Protein AF-A0A7I7XQE7-F1 (afdb_monomer_lite)

Foldseek 3Di:
DDPDPLVVLCCVQADPVRHGVDDDDPDPVVVVVCCVVVVNDPLQLQDDAADEAEEEQAAPPCHRVVLVSSLVSVCVNQPVCSQLRYAYEYAYQAYDDDDDPALSGHGQQLLVLVRVVQSCCCRPPVRHAKHHFDWDADSSHTGGDPDQQNRIDWAKDKAKDFVNDQ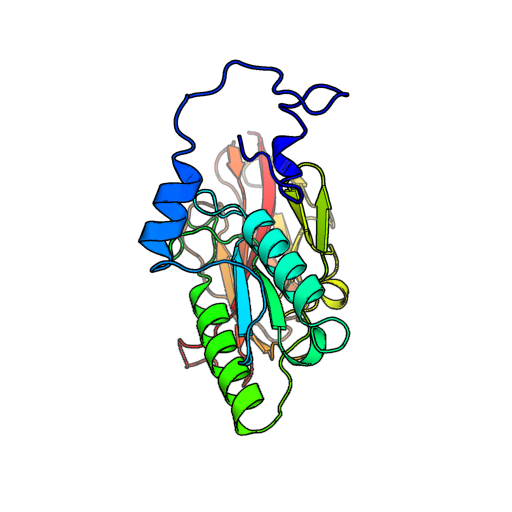EEEEAAFDKTKIKIAIGTYPQNADWLWKFKDQFRHDDTHTDDDPDPRMDIDIDGHHDFDKGKIKMKIWTHRHSDNPDPHNTRIDMYIGIYGYHD

Sequence (260 aa):
MPTRSGFDAYDQYRLANGTPRYPQRPVLAGAAISQAVSGGGTHSGAITGKVIAVSSLLDADAFPWHADWYGRQVRSALGAGFEDTFRLWFTDHADHIAPGRTPRLIDYTGIVEQALRDVAAWAEHGRAPAPSTRYTVAGGQVEVAAAAAQRRGLQPKDDVTVDDRQSFTTTVGQPLRLDAEIAVPPGAGSVVDIAWNATGLGPFEPVQFTDSSRVSHTVTYSAPGTYYPAVRVSVQREADRRTPFARIETLGRMRIVVHP

Secondary structure (DSSP, 8-state):
---STT-GGGGGGB-TTS-BSS---SS-HHHHHHHHHTTT--------S-EEEEEETT-SSS-THHHHHHHHHHHHHHGGGHHHHEEEEEETT--SSSS-SSTTS---HHHHHHHHHHHHHHHHH--PPPPPPPEEEETTEEEE-SSHHHH-SS--EEEEEBTTBSEEEEETT-EEEEEEEEEPPTTS-EEEEEEEESSSSSPPEE---S-SSEEEEEEE-SS-EEE--EEEEEEETT--SS--TT-EEEEEE-EEEEE-

Organism: NCBI:txid212765

Structure (mmCIF, N/CA/C/O backbone):
data_AF-A0A7I7XQE7-F1
#
_entry.id   AF-A0A7I7XQE7-F1
#
loop_
_atom_site.group_PDB
_atom_site.id
_atom_site.type_symbol
_atom_site.label_atom_id
_atom_site.label_alt_id
_atom_site.label_comp_id
_atom_site.label_asym_id
_atom_site.label_entity_id
_atom_site.label_seq_id
_atom_site.pdbx_PDB_ins_code
_atom_site.Cartn_x
_atom_site.Cartn_y
_atom_site.Cartn_z
_atom_site.occupancy
_atom_site.B_iso_or_equiv
_atom_site.auth_seq_id
_atom_site.auth_comp_id
_atom_site.auth_asym_id
_atom_site.auth_atom_id
_atom_site.pdbx_PDB_model_num
ATOM 1 N N . MET A 1 1 ? 13.417 23.104 -12.000 1.00 84.81 1 MET A N 1
ATOM 2 C CA . MET A 1 1 ? 12.378 22.113 -12.346 1.00 84.81 1 MET A CA 1
ATOM 3 C C . MET A 1 1 ? 12.824 21.332 -13.570 1.00 84.81 1 MET A C 1
ATOM 5 O O . MET A 1 1 ? 13.577 21.901 -14.356 1.00 84.81 1 MET A O 1
ATOM 9 N N . PRO A 1 2 ? 12.388 20.072 -13.749 1.00 84.06 2 PRO A N 1
ATOM 10 C CA . PRO A 1 2 ? 12.645 19.327 -14.980 1.00 84.06 2 PRO A CA 1
ATOM 11 C C . PRO A 1 2 ? 12.074 20.061 -16.205 1.00 84.06 2 PRO A C 1
ATOM 13 O O . PRO A 1 2 ? 10.963 20.590 -16.146 1.00 84.06 2 PRO A O 1
ATOM 16 N N . THR A 1 3 ? 12.834 20.102 -17.300 1.00 79.31 3 THR A N 1
ATOM 17 C CA . THR A 1 3 ? 12.431 20.739 -18.569 1.00 79.31 3 THR A CA 1
ATOM 18 C C . THR A 1 3 ? 11.874 19.747 -19.589 1.00 79.31 3 THR A C 1
ATOM 20 O O . THR A 1 3 ? 11.171 20.156 -20.506 1.00 79.31 3 THR A O 1
ATOM 23 N N . ARG A 1 4 ? 12.152 18.445 -19.431 1.00 80.31 4 ARG A N 1
ATOM 24 C CA . ARG A 1 4 ? 11.534 17.384 -20.242 1.00 80.31 4 ARG A CA 1
ATOM 25 C C . ARG A 1 4 ? 10.084 17.130 -19.824 1.00 80.31 4 ARG A C 1
ATOM 27 O O . ARG A 1 4 ? 9.726 17.330 -18.663 1.00 80.31 4 ARG A O 1
ATOM 34 N N . SER A 1 5 ? 9.290 16.620 -20.759 1.00 80.06 5 SER A N 1
ATOM 35 C CA . SER A 1 5 ? 7.906 16.202 -20.532 1.00 80.06 5 SER A CA 1
ATOM 36 C C . SER A 1 5 ? 7.790 14.977 -19.605 1.00 80.06 5 SER A C 1
ATOM 38 O O . SER A 1 5 ? 8.775 14.282 -19.314 1.00 80.06 5 SER A O 1
ATOM 40 N N . GLY A 1 6 ? 6.564 14.729 -19.132 1.00 82.31 6 GLY A N 1
ATOM 41 C CA . GLY A 1 6 ? 6.179 13.588 -18.297 1.00 82.31 6 GLY A CA 1
ATOM 42 C C . GLY A 1 6 ? 6.174 13.861 -16.790 1.00 82.31 6 GLY A C 1
ATOM 43 O O . GLY A 1 6 ? 5.683 13.026 -16.033 1.00 82.31 6 GLY A O 1
ATOM 44 N N . PHE A 1 7 ? 6.691 15.012 -16.352 1.00 87.06 7 PHE A N 1
ATOM 45 C CA . PHE A 1 7 ? 6.751 15.451 -14.952 1.00 87.06 7 PHE A CA 1
ATOM 46 C C . PHE A 1 7 ? 5.570 16.365 -14.591 1.00 87.06 7 PHE A C 1
ATOM 48 O O . PHE A 1 7 ? 5.757 17.500 -14.137 1.00 87.06 7 PHE A O 1
ATOM 55 N N . ASP A 1 8 ? 4.364 15.855 -14.817 1.00 88.00 8 ASP A N 1
ATOM 56 C CA . ASP A 1 8 ? 3.118 16.631 -14.829 1.00 88.00 8 ASP A CA 1
ATOM 57 C C . ASP A 1 8 ? 2.755 17.169 -13.430 1.00 88.00 8 ASP A C 1
ATOM 59 O O . ASP A 1 8 ? 2.176 18.243 -13.289 1.00 88.00 8 ASP A O 1
ATOM 63 N N . ALA A 1 9 ? 3.217 16.506 -12.360 1.00 89.81 9 ALA A N 1
ATOM 64 C CA . ALA A 1 9 ? 3.089 16.993 -10.980 1.00 89.81 9 ALA A CA 1
ATOM 65 C C . ALA A 1 9 ? 3.709 18.391 -10.768 1.00 89.81 9 ALA A C 1
ATOM 67 O O . ALA A 1 9 ? 3.302 19.135 -9.872 1.00 89.81 9 ALA A O 1
ATOM 68 N N . TYR A 1 10 ? 4.678 18.774 -11.606 1.00 90.19 10 TYR A N 1
ATOM 69 C CA . TYR A 1 10 ? 5.301 20.093 -11.558 1.00 90.19 10 TYR A CA 1
ATOM 70 C C . TYR A 1 10 ? 4.568 21.161 -12.389 1.00 90.19 10 TYR A C 1
ATOM 72 O O . TYR A 1 10 ? 4.946 22.330 -12.308 1.00 90.19 10 TYR A O 1
ATOM 80 N N . ASP A 1 11 ? 3.550 20.815 -13.184 1.00 89.88 11 ASP A N 1
ATOM 81 C CA . ASP A 1 11 ? 2.885 21.770 -14.089 1.00 89.88 11 ASP A CA 1
ATOM 82 C C . ASP A 1 11 ? 2.192 22.911 -13.346 1.00 89.88 11 ASP A C 1
ATOM 84 O O . ASP A 1 11 ? 2.147 24.035 -13.841 1.00 89.88 11 ASP A O 1
ATOM 88 N N . GLN A 1 12 ? 1.780 22.677 -12.099 1.00 90.75 12 GLN A N 1
ATOM 89 C CA . GLN A 1 12 ? 1.275 23.716 -11.194 1.00 90.75 12 GLN A CA 1
ATOM 90 C C . GLN A 1 12 ? 2.261 24.883 -10.972 1.00 90.75 12 GLN A C 1
ATOM 92 O O . GLN A 1 12 ? 1.856 25.992 -10.619 1.00 90.75 12 GLN A O 1
ATOM 97 N N . TYR A 1 13 ? 3.557 24.654 -11.204 1.00 91.88 13 TYR A N 1
ATOM 98 C CA . TYR A 1 13 ? 4.622 25.649 -11.076 1.00 91.88 13 TYR A CA 1
ATOM 99 C C . TYR A 1 13 ? 5.059 26.241 -12.424 1.00 91.88 13 TYR A C 1
ATOM 101 O O . TYR A 1 13 ? 6.045 26.983 -12.479 1.00 91.88 13 TYR A O 1
ATOM 109 N N . ARG A 1 14 ? 4.351 25.927 -13.514 1.00 91.81 14 ARG A N 1
ATOM 110 C CA . ARG A 1 14 ? 4.577 26.484 -14.852 1.00 91.81 14 ARG A CA 1
ATOM 111 C C . ARG A 1 14 ? 3.497 27.518 -15.198 1.00 91.81 14 ARG A C 1
ATOM 113 O O . ARG A 1 14 ? 2.401 27.546 -14.634 1.00 91.81 14 ARG A O 1
ATOM 120 N N . LEU A 1 15 ? 3.840 28.433 -16.095 1.00 92.81 15 LEU A N 1
ATOM 121 C CA . LEU A 1 15 ? 2.900 29.303 -16.795 1.00 92.81 15 LEU A CA 1
ATOM 122 C C . LEU A 1 15 ? 2.292 28.549 -17.989 1.00 92.81 15 LEU A C 1
ATOM 124 O O . LEU A 1 15 ? 2.779 27.489 -18.375 1.00 92.81 15 LEU A O 1
ATOM 128 N N . ALA A 1 16 ? 1.250 29.112 -18.606 1.00 90.44 16 ALA A N 1
ATOM 129 C CA . ALA A 1 16 ? 0.570 28.492 -19.751 1.00 90.44 16 ALA A CA 1
ATOM 130 C C . ALA A 1 16 ? 1.495 28.252 -20.964 1.00 90.44 16 ALA A C 1
ATOM 132 O O . ALA A 1 16 ? 1.256 27.351 -21.759 1.00 90.44 16 ALA A O 1
ATOM 133 N N . ASN A 1 17 ? 2.575 29.028 -21.090 1.00 89.88 17 ASN A N 1
ATOM 134 C CA . ASN A 1 17 ? 3.611 28.860 -22.115 1.00 89.88 17 ASN A CA 1
ATOM 135 C C . ASN A 1 17 ? 4.728 27.871 -21.705 1.00 89.88 17 ASN A C 1
ATOM 137 O O . ASN A 1 17 ? 5.759 27.802 -22.371 1.00 89.88 17 ASN A O 1
ATOM 141 N N . GLY A 1 18 ? 4.565 27.151 -20.590 1.00 87.94 18 GLY A N 1
ATOM 142 C CA . GLY A 1 18 ? 5.514 26.162 -20.077 1.00 87.94 18 GLY A CA 1
ATOM 143 C C . GLY A 1 18 ? 6.709 26.730 -19.303 1.00 87.94 18 GLY A C 1
ATOM 144 O O . GLY A 1 18 ? 7.478 25.949 -18.736 1.00 87.94 18 GLY A O 1
ATOM 145 N N . THR A 1 19 ? 6.884 28.057 -19.227 1.00 90.88 19 THR A N 1
ATOM 146 C CA . THR A 1 19 ? 7.999 28.644 -18.467 1.00 90.88 19 THR A CA 1
ATOM 147 C C . THR A 1 19 ? 7.745 28.574 -16.955 1.00 90.88 19 THR A C 1
ATOM 149 O O . THR A 1 19 ? 6.591 28.546 -16.520 1.00 90.88 19 THR A O 1
ATOM 152 N N . PRO A 1 20 ? 8.791 28.518 -16.109 1.00 93.12 20 PRO A N 1
ATOM 153 C CA . PRO A 1 20 ? 8.608 28.483 -14.660 1.00 93.12 20 PRO A CA 1
ATOM 154 C C . PRO A 1 20 ? 7.910 29.745 -14.138 1.00 93.12 20 PRO A C 1
ATOM 156 O O . PRO A 1 20 ? 8.299 30.859 -14.480 1.00 93.12 20 PRO A O 1
ATOM 159 N N . ARG A 1 21 ? 6.923 29.574 -13.253 1.00 94.88 21 ARG A N 1
ATOM 160 C CA . ARG A 1 21 ? 6.242 30.682 -12.560 1.00 94.88 21 ARG A CA 1
ATOM 161 C C . ARG A 1 21 ? 7.143 31.368 -11.528 1.00 94.88 21 ARG A C 1
ATOM 163 O O . ARG A 1 21 ? 6.976 32.552 -11.258 1.00 94.88 21 ARG A O 1
ATOM 170 N N . TYR A 1 22 ? 8.081 30.621 -10.950 1.00 93.75 22 TYR A N 1
ATOM 171 C CA . TYR A 1 22 ? 8.949 31.069 -9.859 1.00 93.75 22 TYR A CA 1
ATOM 172 C C . TYR A 1 22 ? 10.436 30.944 -10.228 1.00 93.75 22 TYR A C 1
ATOM 174 O O . TYR A 1 22 ? 10.779 30.092 -11.060 1.00 93.75 22 TYR A O 1
ATOM 182 N N . PRO A 1 23 ? 11.333 31.729 -9.593 1.00 93.88 23 PRO A N 1
ATOM 183 C CA . PRO A 1 23 ? 12.777 31.611 -9.783 1.00 93.88 23 PRO A CA 1
ATOM 184 C C . PRO A 1 23 ? 13.280 30.174 -9.620 1.00 93.88 23 PRO A C 1
ATOM 186 O O . PRO A 1 23 ? 12.836 29.436 -8.741 1.00 93.88 23 PRO A O 1
ATOM 189 N N . GLN A 1 24 ? 14.220 29.774 -10.475 1.00 90.75 24 GLN A N 1
ATOM 190 C CA . GLN A 1 24 ? 14.802 28.435 -10.465 1.00 90.75 24 GLN A CA 1
ATOM 191 C C . GLN A 1 24 ? 16.242 28.485 -9.959 1.00 90.75 24 GLN A C 1
ATOM 193 O O . GLN A 1 24 ? 17.001 29.388 -10.307 1.00 90.75 24 GLN A O 1
ATOM 198 N N . ARG A 1 25 ? 16.640 27.481 -9.170 1.00 88.94 25 ARG A N 1
ATOM 199 C CA . ARG A 1 25 ? 18.057 27.279 -8.844 1.00 88.94 25 ARG A CA 1
ATOM 200 C C . ARG A 1 25 ? 18.826 26.922 -10.126 1.00 88.94 25 ARG A C 1
ATOM 202 O O . ARG A 1 25 ? 18.285 26.175 -10.943 1.00 88.94 25 ARG A O 1
ATOM 209 N N . PRO A 1 26 ? 20.084 27.373 -10.278 1.00 87.44 26 PRO A N 1
ATOM 210 C CA . PRO A 1 26 ? 20.885 27.083 -11.471 1.00 87.44 26 PRO A CA 1
ATOM 211 C C . PRO A 1 26 ? 21.221 25.591 -11.618 1.00 87.44 26 PRO A C 1
ATOM 213 O O . PRO A 1 26 ? 21.480 25.124 -12.720 1.00 87.44 26 PRO A O 1
ATOM 216 N N . VAL A 1 27 ? 21.191 24.830 -10.516 1.00 86.56 27 VAL A N 1
ATOM 217 C CA . VAL A 1 27 ? 21.482 23.391 -10.494 1.00 86.56 27 VAL A CA 1
ATOM 218 C C . VAL A 1 27 ? 20.209 22.594 -10.230 1.00 86.56 27 VAL A C 1
ATOM 220 O O . VAL A 1 27 ? 19.541 22.780 -9.208 1.00 86.56 27 VAL A O 1
ATOM 223 N N . LEU A 1 28 ? 19.907 21.644 -11.118 1.00 84.00 28 LEU A N 1
ATOM 224 C CA . LEU A 1 28 ? 18.825 20.677 -10.940 1.00 84.00 28 LEU A CA 1
ATOM 225 C C . LEU A 1 28 ? 19.314 19.475 -10.113 1.00 84.00 28 LEU A C 1
ATOM 227 O O . LEU A 1 28 ? 19.601 18.410 -10.653 1.00 84.00 28 LEU A O 1
ATOM 231 N N . ALA A 1 29 ? 19.402 19.653 -8.792 1.00 87.00 29 ALA A N 1
ATOM 232 C CA . ALA A 1 29 ? 19.965 18.654 -7.874 1.00 87.00 29 ALA A CA 1
ATOM 233 C C . ALA A 1 29 ? 19.329 17.255 -8.000 1.00 87.00 29 ALA A C 1
ATOM 235 O O . ALA A 1 29 ? 20.036 16.257 -7.912 1.00 87.00 29 ALA A O 1
ATOM 236 N N . GLY A 1 30 ? 18.020 17.176 -8.273 1.00 84.44 30 GLY A N 1
ATOM 237 C CA . GLY A 1 30 ? 17.312 15.898 -8.407 1.00 84.44 30 GLY A CA 1
ATOM 238 C C . GLY A 1 30 ? 17.883 14.982 -9.495 1.00 84.44 30 GLY A C 1
ATOM 239 O O . GLY A 1 30 ? 17.949 13.775 -9.291 1.00 84.44 30 GLY A O 1
ATOM 240 N N . ALA A 1 31 ? 18.368 15.536 -10.613 1.00 82.00 31 ALA A N 1
ATOM 241 C CA . ALA A 1 31 ? 18.972 14.734 -11.678 1.00 82.00 31 ALA A CA 1
ATOM 242 C C . ALA A 1 31 ? 20.304 14.108 -11.234 1.00 82.00 31 ALA A C 1
ATOM 244 O O . ALA A 1 31 ? 20.521 12.917 -11.443 1.00 82.00 31 ALA A O 1
ATOM 245 N N . ALA A 1 32 ? 21.159 14.891 -10.568 1.00 84.12 32 ALA A N 1
ATOM 246 C CA . ALA A 1 32 ? 22.440 14.414 -10.050 1.00 84.12 32 ALA A CA 1
ATOM 247 C C . ALA A 1 32 ? 22.252 13.360 -8.947 1.00 84.12 32 ALA A C 1
ATOM 249 O O . ALA A 1 32 ? 22.912 12.324 -8.972 1.00 84.12 32 ALA A O 1
ATOM 250 N N . ILE A 1 33 ? 21.309 13.588 -8.022 1.00 87.88 33 ILE A N 1
ATOM 251 C CA . ILE A 1 33 ? 20.962 12.618 -6.973 1.00 87.88 33 ILE A CA 1
ATOM 252 C C . ILE A 1 33 ? 20.454 11.327 -7.612 1.00 87.88 33 ILE A C 1
ATOM 254 O O . ILE A 1 33 ? 20.995 10.266 -7.325 1.00 87.88 33 ILE A O 1
ATOM 258 N N . SER A 1 34 ? 19.481 11.418 -8.525 1.00 85.81 34 SER A N 1
ATOM 259 C CA . SER A 1 34 ? 18.929 10.259 -9.236 1.00 85.81 34 SER A CA 1
ATOM 260 C C . SER A 1 34 ? 20.018 9.460 -9.953 1.00 85.81 34 SER A C 1
ATOM 262 O O . SER A 1 34 ? 20.044 8.236 -9.860 1.00 85.81 34 SER A O 1
ATOM 264 N N . GLN A 1 35 ? 20.938 10.128 -10.653 1.00 86.25 35 GLN A N 1
ATOM 265 C CA . GLN A 1 35 ? 22.046 9.465 -11.340 1.00 86.25 35 GLN A CA 1
ATOM 266 C C . GLN A 1 35 ? 22.965 8.730 -10.357 1.00 86.25 35 GLN A C 1
ATOM 268 O O . GLN A 1 35 ? 23.326 7.584 -10.613 1.00 86.25 35 GLN A O 1
ATOM 273 N N . ALA A 1 36 ? 23.307 9.360 -9.231 1.00 89.19 36 ALA A N 1
ATOM 274 C CA . ALA A 1 36 ? 24.162 8.759 -8.215 1.00 89.19 36 ALA A CA 1
ATOM 275 C C . ALA A 1 36 ? 23.503 7.537 -7.553 1.00 89.19 36 ALA A C 1
ATOM 277 O O . ALA A 1 36 ? 24.108 6.469 -7.508 1.00 89.19 36 ALA A O 1
ATOM 278 N N . VAL A 1 37 ? 22.253 7.662 -7.089 1.00 87.62 37 VAL A N 1
ATOM 279 C CA . VAL A 1 37 ? 21.564 6.583 -6.352 1.00 87.62 37 VAL A CA 1
ATOM 280 C C . VAL A 1 37 ? 21.170 5.406 -7.241 1.00 87.62 37 VAL A C 1
ATOM 282 O O . VAL A 1 37 ? 21.106 4.278 -6.768 1.00 87.62 37 VAL A O 1
ATOM 285 N N . SER A 1 38 ? 20.933 5.645 -8.533 1.00 87.50 38 SER A N 1
ATOM 286 C CA . 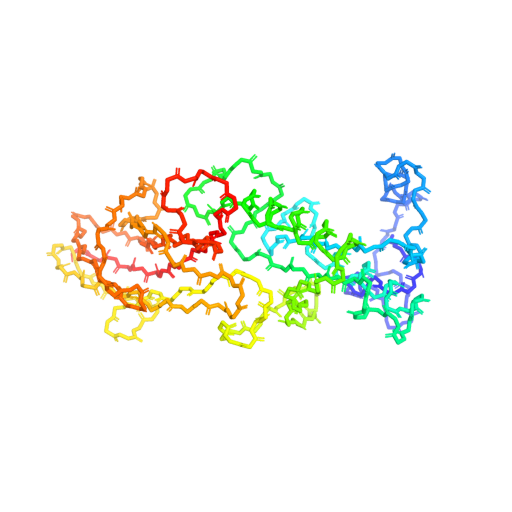SER A 1 38 ? 20.594 4.587 -9.495 1.00 87.50 38 SER A CA 1
ATOM 287 C C . SER A 1 38 ? 21.811 3.946 -10.166 1.00 87.50 38 SER A C 1
ATOM 289 O O . SER A 1 38 ? 21.637 3.157 -11.093 1.00 87.50 38 SER A O 1
ATOM 291 N N . GLY A 1 39 ? 23.039 4.309 -9.770 1.00 88.69 39 GLY A N 1
ATOM 292 C CA . GLY A 1 39 ? 24.256 3.799 -10.410 1.00 88.69 39 GLY A CA 1
ATOM 293 C C . GLY A 1 39 ? 24.362 4.163 -11.897 1.00 88.69 39 GLY A C 1
ATOM 294 O O . GLY A 1 39 ? 24.901 3.393 -12.685 1.00 88.69 39 GLY A O 1
ATOM 295 N N . GLY A 1 40 ? 23.816 5.316 -12.298 1.00 83.44 40 GLY A N 1
ATOM 296 C CA . GLY A 1 40 ? 23.778 5.761 -13.694 1.00 83.44 40 GLY A CA 1
ATOM 297 C C . GLY A 1 40 ? 22.567 5.277 -14.499 1.00 83.44 40 GLY A C 1
ATOM 298 O O . GLY A 1 40 ? 22.577 5.387 -15.725 1.00 83.44 40 GLY A O 1
ATOM 299 N N . GLY A 1 41 ? 21.521 4.768 -13.842 1.00 84.81 41 GLY A N 1
ATOM 300 C CA . GLY A 1 41 ? 20.276 4.362 -14.492 1.00 84.81 41 GLY A CA 1
ATOM 301 C C . GLY A 1 41 ? 19.683 5.466 -15.377 1.00 84.81 41 GLY A C 1
ATOM 302 O O . GLY A 1 41 ? 19.484 6.603 -14.950 1.00 84.81 41 GLY A O 1
ATOM 303 N N . THR A 1 42 ? 19.377 5.126 -16.631 1.00 86.06 42 THR A N 1
ATOM 304 C CA . THR A 1 42 ? 18.857 6.078 -17.631 1.00 86.06 42 THR A CA 1
ATOM 305 C C . THR A 1 42 ? 17.352 6.308 -17.521 1.00 86.06 42 THR A C 1
ATOM 307 O O . THR A 1 42 ? 16.827 7.258 -18.103 1.00 86.06 42 THR A O 1
ATOM 310 N N . HIS A 1 43 ? 16.648 5.430 -16.796 1.00 89.69 43 HIS A N 1
ATOM 311 C CA . HIS A 1 43 ? 15.189 5.439 -16.646 1.00 89.69 43 HIS A CA 1
ATOM 312 C C . HIS A 1 43 ? 14.437 5.458 -17.992 1.00 89.69 43 HIS A C 1
ATOM 314 O O . HIS A 1 43 ? 13.351 6.027 -18.114 1.00 89.69 43 HIS A O 1
ATOM 320 N N . SER A 1 44 ? 15.023 4.849 -19.032 1.00 92.88 44 SER A N 1
ATOM 321 C CA . SER A 1 44 ? 14.431 4.786 -20.378 1.00 92.88 44 SER A CA 1
ATOM 322 C C . SER A 1 44 ? 13.195 3.888 -20.448 1.00 92.88 44 SER A C 1
ATOM 324 O O . SER A 1 44 ? 12.386 4.040 -21.356 1.00 92.88 44 SER A O 1
ATOM 326 N N . GLY A 1 45 ? 13.057 2.958 -19.501 1.00 95.62 45 GLY A N 1
ATOM 327 C CA . GLY A 1 45 ? 12.014 1.936 -19.500 1.00 95.62 45 GLY A CA 1
ATOM 328 C C . GLY A 1 45 ? 12.298 0.746 -20.424 1.00 95.62 45 GLY A C 1
ATOM 329 O O . GLY A 1 45 ? 11.521 -0.202 -20.429 1.00 95.62 45 GLY A O 1
ATOM 330 N N . ALA A 1 46 ? 13.415 0.755 -21.163 1.00 96.38 46 ALA A N 1
ATOM 331 C CA . ALA A 1 46 ? 13.846 -0.337 -22.041 1.00 96.38 46 ALA A CA 1
ATOM 332 C C . ALA A 1 46 ? 14.443 -1.512 -21.241 1.00 96.38 46 ALA A C 1
ATOM 334 O O . ALA A 1 46 ? 15.619 -1.851 -21.370 1.00 96.38 46 ALA A O 1
ATOM 335 N N . ILE A 1 47 ? 13.634 -2.085 -20.353 1.00 96.75 47 ILE A N 1
ATOM 336 C CA . ILE A 1 47 ? 13.986 -3.252 -19.545 1.00 96.75 47 ILE A CA 1
ATOM 337 C C . ILE A 1 47 ? 13.925 -4.529 -20.389 1.00 96.75 47 ILE A C 1
ATOM 339 O O . ILE A 1 47 ? 13.118 -4.639 -21.309 1.00 96.75 47 ILE A O 1
ATOM 343 N N . THR A 1 48 ? 14.762 -5.509 -20.057 1.00 95.38 48 THR A N 1
ATOM 344 C CA . THR A 1 48 ? 14.816 -6.814 -20.744 1.00 95.38 48 THR A CA 1
ATOM 345 C C . THR A 1 48 ? 14.346 -7.977 -19.869 1.00 95.38 48 THR A C 1
ATOM 347 O O . THR A 1 48 ? 14.080 -9.061 -20.380 1.00 95.38 48 THR A O 1
ATOM 350 N N . GLY A 1 49 ? 14.234 -7.761 -18.555 1.00 96.50 49 GLY A N 1
ATOM 351 C CA . GLY A 1 49 ? 13.760 -8.746 -17.584 1.00 96.50 49 GLY A CA 1
ATOM 352 C C . GLY A 1 49 ? 12.327 -8.483 -17.128 1.00 96.50 49 GLY A C 1
ATOM 353 O O . GLY A 1 49 ? 11.799 -7.383 -17.300 1.00 96.50 49 GLY A O 1
ATOM 354 N N . LYS A 1 50 ? 11.711 -9.495 -16.507 1.00 98.56 50 LYS A N 1
ATOM 355 C CA . LYS A 1 50 ? 10.433 -9.331 -15.807 1.00 98.56 50 LYS A CA 1
ATOM 356 C C . LYS A 1 50 ? 10.636 -8.435 -14.587 1.00 98.56 50 LYS A C 1
ATOM 358 O O . LYS A 1 50 ? 11.589 -8.627 -13.837 1.00 98.56 50 LYS A O 1
ATOM 363 N N . VAL A 1 51 ? 9.749 -7.467 -14.389 1.00 98.50 51 VAL A N 1
ATOM 364 C CA . VAL A 1 51 ? 9.830 -6.504 -13.286 1.00 98.50 51 VAL A CA 1
ATOM 365 C C . VAL A 1 51 ? 8.466 -6.357 -12.630 1.00 98.50 51 VAL A C 1
ATOM 367 O O . VAL A 1 51 ? 7.452 -6.165 -13.299 1.00 98.50 51 VAL A O 1
ATOM 370 N N . ILE A 1 52 ? 8.461 -6.397 -11.301 1.00 98.62 52 ILE A N 1
ATOM 371 C CA . ILE A 1 52 ? 7.331 -5.987 -10.474 1.00 98.62 52 ILE A CA 1
ATOM 372 C C . ILE A 1 52 ? 7.816 -4.817 -9.621 1.00 98.62 52 ILE A C 1
ATOM 374 O O . ILE A 1 52 ? 8.655 -4.993 -8.741 1.00 98.62 52 ILE A O 1
ATOM 378 N N . ALA A 1 53 ? 7.324 -3.617 -9.913 1.00 97.88 53 ALA A N 1
ATOM 379 C CA . ALA A 1 53 ? 7.559 -2.433 -9.103 1.00 97.88 53 ALA A CA 1
ATOM 380 C C . ALA A 1 53 ? 6.490 -2.347 -8.007 1.00 97.88 53 ALA A C 1
ATOM 382 O O . ALA A 1 53 ? 5.297 -2.459 -8.292 1.00 97.88 53 ALA A O 1
ATOM 383 N N . VAL A 1 54 ? 6.919 -2.124 -6.767 1.00 97.31 54 VAL A N 1
ATOM 384 C CA . VAL A 1 54 ? 6.044 -1.888 -5.613 1.00 97.31 54 VAL A CA 1
ATOM 385 C C . VAL A 1 54 ? 6.237 -0.444 -5.163 1.00 97.31 54 VAL A C 1
ATOM 387 O O . VAL A 1 54 ? 7.372 0.017 -5.061 1.00 97.31 54 VAL A O 1
ATOM 390 N N . SER A 1 55 ? 5.146 0.280 -4.926 1.00 96.88 55 SER A N 1
ATOM 391 C CA . SER A 1 55 ? 5.184 1.672 -4.472 1.00 96.88 55 SER A CA 1
ATOM 392 C C . SER A 1 55 ? 4.100 1.936 -3.433 1.00 96.88 55 SER A C 1
ATOM 394 O O . SER A 1 55 ? 2.974 1.461 -3.563 1.00 96.88 55 SER A O 1
ATOM 396 N N . SER A 1 56 ? 4.431 2.692 -2.394 1.00 95.81 56 SER A N 1
ATOM 397 C CA . SER A 1 56 ? 3.518 2.969 -1.288 1.00 95.81 56 SER A CA 1
ATOM 398 C C . SER A 1 56 ? 2.792 4.301 -1.496 1.00 95.81 56 SER A C 1
ATOM 400 O O . SER A 1 56 ? 3.414 5.288 -1.876 1.00 95.81 56 SER A O 1
ATOM 402 N N . LEU A 1 57 ? 1.476 4.348 -1.256 1.00 95.56 57 LEU A N 1
ATOM 403 C CA . LEU A 1 57 ? 0.641 5.528 -1.533 1.00 95.56 57 LEU A CA 1
ATOM 404 C C . LEU A 1 57 ? 0.859 6.693 -0.557 1.00 95.56 57 LEU A C 1
ATOM 406 O O . LEU A 1 57 ? 0.566 7.832 -0.919 1.00 95.56 57 LEU A O 1
ATOM 410 N N . LEU A 1 58 ? 1.364 6.424 0.651 1.00 94.38 58 LEU A N 1
ATOM 411 C CA . LEU A 1 58 ? 1.690 7.447 1.652 1.00 94.38 58 LEU A CA 1
ATOM 412 C C . LEU A 1 58 ? 3.203 7.674 1.782 1.00 94.38 58 LEU A C 1
ATOM 414 O O . LEU A 1 58 ? 3.635 8.241 2.781 1.00 94.38 58 LEU A O 1
ATOM 418 N N . ASP A 1 59 ? 3.992 7.248 0.789 1.00 93.25 59 ASP A N 1
ATOM 419 C CA . ASP A 1 59 ? 5.436 7.478 0.766 1.00 93.25 59 ASP A CA 1
ATOM 420 C C . ASP A 1 59 ? 5.744 8.981 0.661 1.00 93.25 59 ASP A C 1
ATOM 422 O O . ASP A 1 59 ? 5.475 9.622 -0.363 1.00 93.25 59 ASP A O 1
ATOM 426 N N . ALA A 1 60 ? 6.290 9.539 1.741 1.00 89.12 60 ALA A N 1
ATOM 427 C CA . ALA A 1 60 ? 6.634 10.955 1.833 1.00 89.12 60 ALA A CA 1
ATOM 428 C C . ALA A 1 60 ? 8.035 11.290 1.283 1.00 89.12 60 ALA A C 1
ATOM 430 O O . ALA A 1 60 ? 8.322 12.466 1.045 1.00 89.12 60 ALA A O 1
ATOM 431 N N . ASP A 1 61 ? 8.885 10.284 1.060 1.00 88.88 61 ASP A N 1
ATOM 432 C CA . ASP A 1 61 ? 10.280 10.452 0.633 1.00 88.88 61 ASP A CA 1
ATOM 433 C C . ASP A 1 61 ? 10.434 10.185 -0.882 1.00 88.88 61 ASP A C 1
ATOM 435 O O . ASP A 1 61 ? 11.160 10.886 -1.593 1.00 88.88 61 ASP A O 1
ATOM 439 N N . ALA A 1 62 ? 9.702 9.198 -1.400 1.00 89.50 62 ALA A N 1
ATOM 440 C CA . ALA A 1 62 ? 9.646 8.773 -2.790 1.00 89.50 62 ALA A CA 1
ATOM 441 C C . ALA A 1 62 ? 8.190 8.729 -3.277 1.00 89.50 62 ALA A C 1
ATOM 443 O O . ALA A 1 62 ? 7.572 7.672 -3.384 1.00 89.50 62 ALA A O 1
ATOM 444 N N . PHE A 1 63 ? 7.661 9.903 -3.635 1.00 92.50 63 PHE A N 1
ATOM 445 C CA . PHE A 1 63 ? 6.249 10.059 -3.983 1.00 92.50 63 PHE A CA 1
ATOM 446 C C . PHE A 1 63 ? 5.724 9.018 -4.996 1.00 92.50 63 PHE A C 1
ATOM 448 O O . PHE A 1 63 ? 6.385 8.758 -6.010 1.00 92.50 63 PHE A O 1
ATOM 455 N N . PRO A 1 64 ? 4.496 8.497 -4.805 1.00 94.81 64 PRO A N 1
ATOM 456 C CA . PRO A 1 64 ? 3.975 7.375 -5.589 1.00 94.81 64 PRO A CA 1
ATOM 457 C C . PRO A 1 64 ? 3.873 7.656 -7.096 1.00 94.81 64 PRO A C 1
ATOM 459 O O . PRO A 1 64 ? 4.010 6.754 -7.925 1.00 94.81 64 PRO A O 1
ATOM 462 N N . TRP A 1 65 ? 3.688 8.920 -7.492 1.00 94.38 65 TRP A N 1
ATOM 463 C CA . TRP A 1 65 ? 3.635 9.303 -8.905 1.00 94.38 65 TRP A CA 1
ATOM 464 C C . TRP A 1 65 ? 4.974 9.093 -9.641 1.00 94.38 65 TRP A C 1
ATOM 466 O O . TRP A 1 65 ? 4.982 9.005 -10.869 1.00 94.38 65 TRP A O 1
ATOM 476 N N . HIS A 1 66 ? 6.104 8.950 -8.934 1.00 93.00 66 HIS A N 1
ATOM 477 C CA . HIS A 1 66 ? 7.374 8.550 -9.552 1.00 93.00 66 HIS A CA 1
ATOM 478 C C . HIS A 1 66 ? 7.299 7.136 -10.149 1.00 93.00 66 HIS A C 1
ATOM 480 O O . HIS A 1 66 ? 7.861 6.885 -11.218 1.00 93.00 66 HIS A O 1
ATOM 486 N N . ALA A 1 67 ? 6.583 6.219 -9.491 1.00 95.50 67 ALA A N 1
ATOM 487 C CA . ALA A 1 67 ? 6.406 4.857 -9.981 1.00 95.50 67 ALA A CA 1
ATOM 488 C C . ALA A 1 67 ? 5.490 4.821 -11.214 1.00 95.50 67 ALA A C 1
ATOM 490 O O . ALA A 1 67 ? 5.794 4.120 -12.181 1.00 95.50 67 ALA A O 1
ATOM 491 N N . ASP A 1 68 ? 4.433 5.645 -11.230 1.00 96.50 68 ASP A N 1
ATOM 492 C CA . ASP A 1 68 ? 3.630 5.881 -12.439 1.00 96.50 68 ASP A CA 1
ATOM 493 C C . ASP A 1 68 ? 4.500 6.397 -13.591 1.00 96.50 68 ASP A C 1
ATOM 495 O O . ASP A 1 68 ? 4.469 5.852 -14.696 1.00 96.50 68 ASP A O 1
ATOM 499 N N . TRP A 1 69 ? 5.305 7.430 -13.326 1.00 95.19 69 TRP A N 1
ATOM 500 C CA . TRP A 1 69 ? 6.188 8.010 -14.328 1.00 95.19 69 TRP A CA 1
ATOM 501 C C . TRP A 1 69 ? 7.100 6.953 -14.947 1.00 95.19 69 TRP A C 1
ATOM 503 O O . TRP A 1 69 ? 7.170 6.853 -16.172 1.00 95.19 69 TRP A O 1
ATOM 513 N N . TYR A 1 70 ? 7.742 6.115 -14.130 1.00 95.69 70 TYR A N 1
ATOM 514 C CA . TYR A 1 70 ? 8.598 5.052 -14.649 1.00 95.69 70 TYR A CA 1
ATOM 515 C C . TYR A 1 70 ? 7.794 3.986 -15.405 1.00 95.69 70 TYR A C 1
ATOM 517 O O . TYR A 1 70 ? 8.202 3.565 -16.488 1.00 95.69 70 TYR A O 1
ATOM 525 N N . GLY A 1 71 ? 6.609 3.617 -14.913 1.00 97.25 71 GLY A N 1
ATOM 526 C CA . GLY A 1 71 ? 5.684 2.734 -15.625 1.00 97.25 71 GLY A CA 1
ATOM 527 C C . GLY A 1 71 ? 5.323 3.257 -17.021 1.00 97.25 71 GLY A C 1
ATOM 528 O O . GLY A 1 71 ? 5.302 2.485 -17.980 1.00 97.25 71 GLY A O 1
ATOM 529 N N . ARG A 1 72 ? 5.128 4.574 -17.185 1.00 96.38 72 ARG A N 1
ATOM 530 C CA . ARG A 1 72 ? 4.917 5.209 -18.499 1.00 96.38 72 ARG A CA 1
ATOM 531 C C . ARG A 1 72 ? 6.148 5.128 -19.400 1.00 96.38 72 ARG A C 1
ATOM 533 O O . ARG A 1 72 ? 5.991 4.886 -20.596 1.00 96.38 72 ARG A O 1
ATOM 540 N N . GLN A 1 73 ? 7.355 5.265 -18.848 1.00 96.75 73 GLN A N 1
ATOM 541 C CA . GLN A 1 73 ? 8.596 5.064 -19.606 1.00 96.75 73 GLN A CA 1
ATOM 542 C C . GLN A 1 73 ? 8.690 3.626 -20.134 1.00 96.75 73 GLN A C 1
ATOM 544 O O . GLN A 1 73 ? 8.935 3.422 -21.321 1.00 96.75 73 GLN A O 1
ATOM 549 N N . VAL A 1 74 ? 8.419 2.632 -19.282 1.00 98.31 74 VAL A N 1
ATOM 550 C CA . VAL A 1 74 ? 8.425 1.211 -19.668 1.00 98.31 74 VAL A CA 1
ATOM 551 C C . VAL A 1 74 ? 7.340 0.918 -20.708 1.00 98.31 74 VAL A C 1
ATOM 553 O O . VAL A 1 74 ? 7.604 0.242 -21.699 1.00 98.31 74 VAL A O 1
ATOM 556 N N . ARG A 1 75 ? 6.133 1.476 -20.547 1.00 97.94 75 ARG A N 1
ATOM 557 C CA . ARG A 1 75 ? 5.040 1.320 -21.523 1.00 97.94 75 ARG A CA 1
ATOM 558 C C . ARG A 1 75 ? 5.406 1.897 -22.885 1.00 97.94 75 ARG A C 1
ATOM 560 O O . ARG A 1 75 ? 5.145 1.257 -23.899 1.00 97.94 75 ARG A O 1
ATOM 567 N N . SER A 1 76 ? 6.029 3.073 -22.903 1.00 97.31 76 SER A N 1
ATOM 568 C CA . SER A 1 76 ? 6.521 3.706 -24.128 1.00 97.31 76 SER A CA 1
ATOM 569 C C . SER A 1 76 ? 7.592 2.854 -24.821 1.00 97.31 76 SER A C 1
ATOM 571 O O . SER A 1 76 ? 7.537 2.662 -26.032 1.00 97.31 76 SER A O 1
ATOM 573 N N . ALA A 1 77 ? 8.531 2.290 -24.053 1.00 97.94 77 ALA A N 1
ATOM 574 C CA . ALA A 1 77 ? 9.634 1.499 -24.593 1.00 97.94 77 ALA A CA 1
ATOM 575 C C . ALA A 1 77 ? 9.213 0.108 -25.100 1.00 97.94 77 ALA A C 1
ATOM 577 O O . ALA A 1 77 ? 9.734 -0.351 -26.113 1.00 97.94 77 ALA A O 1
ATOM 578 N N . LEU A 1 78 ? 8.298 -0.573 -24.402 1.00 98.25 78 LEU A N 1
ATOM 579 C CA . LEU A 1 78 ? 7.928 -1.964 -24.702 1.00 98.25 78 LEU A CA 1
ATOM 580 C C . LEU A 1 78 ? 6.669 -2.105 -25.568 1.00 98.25 78 LEU A C 1
ATOM 582 O O . LEU A 1 78 ? 6.442 -3.168 -26.151 1.00 98.25 78 LEU A O 1
ATOM 586 N N . GLY A 1 79 ? 5.821 -1.074 -25.637 1.00 98.06 79 GLY A N 1
ATOM 587 C CA . GLY A 1 79 ? 4.563 -1.114 -26.381 1.00 98.06 79 GLY A CA 1
ATOM 588 C C . GLY A 1 79 ? 3.674 -2.285 -25.947 1.00 98.06 79 GLY A C 1
ATOM 589 O O . GLY A 1 79 ? 3.315 -2.406 -24.774 1.00 98.06 79 GLY A O 1
ATOM 590 N N . ALA A 1 80 ? 3.336 -3.167 -26.892 1.00 97.31 80 ALA A N 1
ATOM 591 C CA . ALA A 1 80 ? 2.499 -4.342 -26.637 1.00 97.31 80 ALA A CA 1
ATOM 592 C C . ALA A 1 80 ? 3.098 -5.308 -25.595 1.00 97.31 80 ALA A C 1
ATOM 594 O O . ALA A 1 80 ? 2.347 -5.946 -24.865 1.00 97.31 80 ALA A O 1
ATOM 595 N N . GLY A 1 81 ? 4.429 -5.366 -25.463 1.00 97.38 81 GLY A N 1
ATOM 596 C CA . GLY A 1 81 ? 5.112 -6.238 -24.499 1.00 97.38 81 GLY A CA 1
ATOM 597 C C . GLY A 1 81 ? 5.084 -5.742 -23.049 1.00 97.38 81 GLY A C 1
ATOM 598 O O . GLY A 1 81 ? 5.628 -6.410 -22.166 1.00 97.38 81 GLY A O 1
ATOM 599 N N . PHE A 1 82 ? 4.480 -4.577 -22.779 1.00 98.25 82 PHE A N 1
ATOM 600 C CA . PHE A 1 82 ? 4.438 -3.979 -21.443 1.00 98.25 82 PHE A CA 1
ATOM 601 C C . PHE A 1 82 ? 3.774 -4.901 -20.415 1.00 98.25 82 PHE A C 1
ATOM 603 O O . PHE A 1 82 ? 4.379 -5.223 -19.394 1.00 98.25 82 PHE A O 1
ATOM 610 N N . GLU A 1 83 ? 2.554 -5.368 -20.696 1.00 97.12 83 GLU A N 1
ATOM 611 C CA . GLU A 1 83 ? 1.810 -6.221 -19.762 1.00 97.12 83 GLU A CA 1
ATOM 612 C C . GLU A 1 83 ? 2.398 -7.643 -19.679 1.00 97.12 83 GLU A C 1
ATOM 614 O O . GLU A 1 83 ? 2.049 -8.396 -18.776 1.00 97.12 83 GLU A O 1
ATOM 619 N N . ASP A 1 84 ? 3.329 -8.014 -20.553 1.00 97.56 84 ASP A N 1
ATOM 620 C CA . ASP A 1 84 ? 4.046 -9.286 -20.455 1.00 97.56 84 ASP A CA 1
ATOM 621 C C . ASP A 1 84 ? 5.381 -9.153 -19.722 1.00 97.56 84 ASP A C 1
ATOM 623 O O . ASP A 1 84 ? 6.028 -10.167 -19.476 1.00 97.56 84 ASP A O 1
ATOM 627 N N . THR A 1 85 ? 5.807 -7.943 -19.349 1.00 98.25 85 THR A N 1
ATOM 628 C CA . THR A 1 85 ? 7.150 -7.700 -18.789 1.00 98.25 85 THR A CA 1
ATOM 629 C C . THR A 1 85 ? 7.128 -6.917 -17.482 1.00 98.25 85 THR A C 1
ATOM 631 O O . THR A 1 85 ? 7.979 -7.146 -16.626 1.00 98.25 85 THR A O 1
ATOM 634 N N . PHE A 1 86 ? 6.159 -6.020 -17.295 1.00 98.69 86 PHE A N 1
ATOM 635 C CA . PHE A 1 86 ? 6.124 -5.101 -16.166 1.00 98.69 86 PHE A CA 1
ATOM 636 C C . PHE A 1 86 ? 4.802 -5.165 -15.394 1.00 98.69 86 PHE A C 1
ATOM 638 O O . PHE A 1 86 ? 3.708 -5.241 -15.965 1.00 98.69 86 PHE A O 1
ATOM 645 N N . ARG A 1 87 ? 4.909 -5.089 -14.068 1.00 98.50 87 ARG A N 1
ATOM 646 C CA . ARG A 1 87 ? 3.799 -4.833 -13.148 1.00 98.50 87 ARG A CA 1
ATOM 647 C C . ARG A 1 87 ? 4.122 -3.649 -12.257 1.00 98.50 87 ARG A C 1
ATOM 649 O O . ARG A 1 87 ? 5.260 -3.500 -11.826 1.00 98.50 87 ARG A O 1
ATOM 656 N N . LEU A 1 88 ? 3.100 -2.864 -11.938 1.00 98.38 88 LEU A N 1
ATOM 657 C CA . LEU A 1 88 ? 3.153 -1.850 -10.890 1.00 98.38 88 LEU A CA 1
ATOM 658 C C . LEU A 1 88 ? 2.071 -2.139 -9.858 1.00 98.38 88 LEU A C 1
ATOM 660 O O . LEU A 1 88 ? 0.884 -2.134 -10.188 1.00 98.38 88 LEU A O 1
ATOM 664 N N . TRP A 1 89 ? 2.482 -2.391 -8.622 1.00 97.94 89 TRP A N 1
ATOM 665 C CA . TRP A 1 89 ? 1.589 -2.580 -7.489 1.00 97.94 89 TRP A CA 1
ATOM 666 C C . TRP A 1 89 ? 1.719 -1.412 -6.526 1.00 97.94 89 TRP A C 1
ATOM 668 O O . TRP A 1 89 ? 2.806 -1.122 -6.028 1.00 97.94 89 TRP A O 1
ATOM 678 N N . PHE A 1 90 ? 0.593 -0.753 -6.271 1.00 97.06 90 PHE A N 1
ATOM 679 C CA . PHE A 1 90 ? 0.499 0.242 -5.216 1.00 97.06 90 PHE A CA 1
ATOM 680 C C . PHE A 1 90 ? 0.001 -0.385 -3.920 1.00 97.06 90 PHE A C 1
ATOM 682 O O . PHE A 1 90 ? -0.921 -1.205 -3.942 1.00 97.06 90 PHE A O 1
ATOM 689 N N . THR A 1 91 ? 0.584 0.067 -2.815 1.00 94.94 91 THR A N 1
ATOM 690 C CA . THR A 1 91 ? 0.248 -0.345 -1.455 1.00 94.94 91 THR A CA 1
ATOM 691 C C . THR A 1 91 ? -0.278 0.860 -0.686 1.00 94.94 91 THR A C 1
ATOM 693 O O . THR A 1 91 ? 0.436 1.839 -0.473 1.00 94.94 91 THR A O 1
ATOM 696 N N . ASP A 1 92 ? -1.538 0.807 -0.281 1.00 94.00 92 ASP A N 1
ATOM 697 C CA . ASP A 1 92 ? -2.158 1.816 0.567 1.00 94.00 92 ASP A CA 1
ATOM 698 C C . ASP A 1 92 ? -1.675 1.699 2.017 1.00 94.00 92 ASP A C 1
ATOM 700 O O . ASP A 1 92 ? -1.231 0.633 2.446 1.00 94.00 92 ASP A O 1
ATOM 704 N N . HIS A 1 93 ? -1.772 2.791 2.771 1.00 93.75 93 HIS A N 1
ATOM 705 C CA . HIS A 1 93 ? -1.381 2.869 4.182 1.00 93.75 93 HIS A CA 1
ATOM 706 C C . HIS A 1 93 ? 0.081 2.491 4.491 1.00 93.75 93 HIS A C 1
ATOM 708 O O . HIS A 1 93 ? 0.398 2.208 5.641 1.00 93.75 93 HIS A O 1
ATOM 714 N N . ALA A 1 94 ? 0.988 2.523 3.513 1.00 93.88 94 ALA A N 1
ATOM 715 C CA . ALA A 1 94 ? 2.425 2.310 3.703 1.00 93.88 94 ALA A CA 1
ATOM 716 C C . ALA A 1 94 ? 3.233 3.581 3.376 1.00 93.88 94 ALA A C 1
ATOM 718 O O . ALA A 1 94 ? 2.795 4.398 2.567 1.00 93.88 94 ALA A O 1
ATOM 719 N N . ASP A 1 95 ? 4.415 3.720 3.982 1.00 92.12 95 ASP A N 1
ATOM 720 C CA . ASP A 1 95 ? 5.381 4.820 3.774 1.00 92.12 95 ASP A CA 1
ATOM 721 C C . ASP A 1 95 ? 6.726 4.259 3.247 1.00 92.12 95 ASP A C 1
ATOM 723 O O . ASP A 1 95 ? 6.838 3.057 2.997 1.00 92.12 95 ASP A O 1
ATOM 727 N N . HIS A 1 96 ? 7.741 5.111 3.075 1.00 89.56 96 HIS A N 1
ATOM 728 C CA . HIS A 1 96 ? 9.052 4.785 2.507 1.00 89.56 96 HIS A CA 1
ATOM 729 C C . HIS A 1 96 ? 9.827 3.709 3.277 1.00 89.56 96 HIS A C 1
ATOM 731 O O . HIS A 1 96 ? 10.467 2.827 2.699 1.00 89.56 96 HIS A O 1
ATOM 737 N N . ILE A 1 97 ? 9.788 3.784 4.611 1.00 79.12 97 ILE A N 1
ATOM 738 C CA . ILE A 1 97 ? 10.583 2.928 5.496 1.00 79.12 97 ILE A CA 1
ATOM 739 C C . ILE A 1 97 ? 9.680 1.936 6.224 1.00 79.12 97 ILE A C 1
ATOM 741 O O . ILE A 1 97 ? 8.718 2.330 6.884 1.00 79.12 97 ILE A O 1
ATOM 745 N N . ALA A 1 98 ? 10.068 0.664 6.153 1.00 74.56 98 ALA A N 1
ATOM 746 C CA . ALA A 1 98 ? 9.531 -0.437 6.945 1.00 74.56 98 ALA A CA 1
ATOM 747 C C . ALA A 1 98 ? 10.474 -0.806 8.120 1.00 74.56 98 ALA A C 1
ATOM 749 O O . ALA A 1 98 ? 11.680 -0.546 8.028 1.00 74.56 98 ALA A O 1
ATOM 750 N N . PRO A 1 99 ? 9.960 -1.430 9.206 1.00 69.31 99 PRO A N 1
ATOM 751 C CA . PRO A 1 99 ? 8.544 -1.719 9.471 1.00 69.31 99 PRO A CA 1
ATOM 752 C C . PRO A 1 99 ? 7.770 -0.480 9.961 1.00 69.31 99 PRO A C 1
ATOM 754 O O . PRO A 1 99 ? 8.366 0.535 10.325 1.00 69.31 99 PRO A O 1
ATOM 757 N N . GLY A 1 100 ? 6.434 -0.567 9.953 1.00 65.19 100 GLY A N 1
ATOM 758 C CA . GLY A 1 100 ? 5.498 0.537 10.208 1.00 65.19 100 GLY A CA 1
ATOM 759 C C . GLY A 1 100 ? 5.877 1.428 11.398 1.00 65.19 100 GLY A C 1
ATOM 760 O O . GLY A 1 100 ? 5.697 1.060 12.558 1.00 65.19 100 GLY A O 1
ATOM 761 N N . ARG A 1 101 ? 6.358 2.645 11.103 1.00 77.00 101 ARG A N 1
ATOM 762 C CA . ARG A 1 101 ? 6.826 3.641 12.094 1.00 77.00 101 ARG A CA 1
ATOM 763 C C . ARG A 1 101 ? 5.756 4.054 13.117 1.00 77.00 101 ARG A C 1
ATOM 765 O O . ARG A 1 101 ? 6.065 4.665 14.136 1.00 77.00 101 ARG A O 1
ATOM 772 N N . THR A 1 102 ? 4.488 3.792 12.815 1.00 86.94 102 THR A N 1
ATOM 773 C CA . THR A 1 102 ? 3.323 4.136 13.630 1.00 86.94 102 THR A CA 1
ATOM 774 C C . THR A 1 102 ? 2.219 3.097 13.409 1.00 86.94 102 THR A C 1
ATOM 776 O O . THR A 1 102 ? 2.112 2.583 12.297 1.00 86.94 102 THR A O 1
ATOM 779 N N . PRO A 1 103 ? 1.320 2.857 14.388 1.00 88.00 103 PRO A N 1
ATOM 780 C CA . PRO A 1 103 ? 0.129 2.013 14.210 1.00 88.00 103 PRO A CA 1
ATOM 781 C C . PRO A 1 103 ? -0.833 2.461 13.093 1.00 88.00 103 PRO A C 1
ATOM 783 O O . PRO A 1 103 ? -1.829 1.798 12.825 1.00 88.00 103 PRO A O 1
ATOM 786 N N . ARG A 1 104 ? -0.579 3.618 12.473 1.00 89.44 104 ARG A N 1
ATOM 787 C CA . ARG A 1 104 ? -1.362 4.185 11.367 1.00 89.44 104 ARG A CA 1
ATOM 788 C C . ARG A 1 104 ? -0.838 3.810 9.983 1.00 89.44 104 ARG A C 1
ATOM 790 O O . ARG A 1 104 ? -1.424 4.265 8.999 1.00 89.44 104 ARG A O 1
ATOM 797 N N . LEU A 1 105 ? 0.264 3.068 9.933 1.00 92.50 105 LEU A N 1
ATOM 798 C CA . LEU A 1 105 ? 0.884 2.560 8.723 1.00 92.50 105 LEU A CA 1
ATOM 799 C C . LEU A 1 105 ? 1.045 1.045 8.833 1.00 92.50 105 LEU A C 1
ATOM 801 O O . LEU A 1 105 ? 1.259 0.519 9.925 1.00 92.50 105 LEU A O 1
ATOM 805 N N . ILE A 1 106 ? 0.965 0.369 7.696 1.00 94.00 106 ILE A N 1
ATOM 806 C CA . ILE A 1 106 ? 1.240 -1.061 7.579 1.00 94.00 106 ILE A CA 1
ATOM 807 C C . ILE A 1 106 ? 2.717 -1.322 7.289 1.00 94.00 106 ILE A C 1
ATOM 809 O O . ILE A 1 106 ? 3.452 -0.429 6.851 1.00 94.00 106 ILE A O 1
ATOM 813 N N . ASP A 1 107 ? 3.136 -2.568 7.481 1.00 93.19 107 ASP A N 1
ATOM 814 C CA . ASP A 1 107 ? 4.405 -3.062 6.961 1.00 93.19 107 ASP A CA 1
ATOM 815 C C . ASP A 1 107 ? 4.232 -3.546 5.510 1.00 93.19 107 ASP A C 1
ATOM 817 O O . ASP A 1 107 ? 3.496 -4.492 5.227 1.00 93.19 107 ASP A O 1
ATOM 821 N N . TYR A 1 108 ? 4.921 -2.900 4.564 1.00 93.62 108 TYR A N 1
ATOM 822 C CA . TYR A 1 108 ? 4.872 -3.286 3.151 1.00 93.62 108 TYR A CA 1
ATOM 823 C C . TYR A 1 108 ? 5.847 -4.425 2.797 1.00 93.62 108 TYR A C 1
ATOM 825 O O . TYR A 1 108 ? 5.859 -4.889 1.655 1.00 93.62 108 TYR A O 1
ATOM 833 N N . THR A 1 109 ? 6.657 -4.915 3.739 1.00 95.31 109 THR A N 1
ATOM 834 C CA . THR A 1 109 ? 7.664 -5.959 3.477 1.00 95.31 109 THR A CA 1
ATOM 835 C C . THR A 1 109 ? 7.036 -7.209 2.861 1.00 95.31 109 THR A C 1
ATOM 837 O O . THR A 1 109 ? 7.552 -7.744 1.879 1.00 95.31 109 THR A O 1
ATOM 840 N N . GLY A 1 110 ? 5.862 -7.629 3.341 1.00 96.06 110 GLY A N 1
ATOM 841 C CA . GLY A 1 110 ? 5.200 -8.826 2.827 1.00 96.06 110 GLY A CA 1
ATOM 842 C C . GLY A 1 110 ? 4.780 -8.736 1.355 1.00 96.06 110 GLY A C 1
ATOM 843 O O . GLY A 1 110 ? 4.853 -9.740 0.644 1.00 96.06 110 GLY A O 1
ATOM 844 N N . ILE A 1 111 ? 4.420 -7.552 0.838 1.00 96.69 111 ILE A N 1
ATOM 845 C CA . ILE A 1 111 ? 4.134 -7.410 -0.601 1.00 96.69 111 ILE A CA 1
ATOM 846 C C . ILE A 1 111 ? 5.413 -7.460 -1.445 1.00 96.69 111 ILE A C 1
ATOM 848 O O . ILE A 1 111 ? 5.383 -7.995 -2.551 1.00 96.69 111 ILE A O 1
ATOM 852 N N . VAL A 1 112 ? 6.548 -6.985 -0.924 1.00 97.00 112 VAL A N 1
ATOM 853 C CA . VAL A 1 112 ? 7.855 -7.093 -1.598 1.00 97.00 112 VAL A CA 1
ATOM 854 C C . VAL A 1 112 ? 8.314 -8.546 -1.641 1.00 97.00 112 VAL A C 1
ATOM 856 O O . VAL A 1 112 ? 8.746 -9.041 -2.680 1.00 97.00 112 VAL A O 1
ATOM 859 N N . GLU A 1 113 ? 8.155 -9.266 -0.536 1.00 98.00 113 GLU A N 1
ATOM 860 C CA . GLU A 1 113 ? 8.438 -10.695 -0.455 1.00 98.00 113 GLU A CA 1
ATOM 861 C C . GLU A 1 113 ? 7.570 -11.513 -1.418 1.00 98.00 113 GLU A C 1
ATOM 863 O O . GLU A 1 113 ? 8.056 -12.471 -2.031 1.00 98.00 113 GLU A O 1
ATOM 868 N N . GLN A 1 114 ? 6.296 -11.144 -1.579 1.00 98.38 114 GLN A N 1
ATOM 869 C CA . GLN A 1 114 ? 5.434 -11.768 -2.576 1.00 98.38 114 GLN A CA 1
ATOM 870 C C . GLN A 1 114 ? 5.849 -11.381 -4.002 1.00 98.38 114 GLN A C 1
ATOM 872 O O . GLN A 1 114 ? 5.917 -12.254 -4.863 1.00 98.38 114 GLN A O 1
ATOM 877 N N . ALA A 1 115 ? 6.198 -10.116 -4.255 1.00 98.31 115 ALA A N 1
ATOM 878 C CA . ALA A 1 115 ? 6.695 -9.660 -5.554 1.00 98.31 115 ALA A CA 1
ATOM 879 C C . ALA A 1 115 ? 7.970 -10.403 -5.982 1.00 98.31 115 ALA A C 1
ATOM 881 O O . ALA A 1 115 ? 8.099 -10.767 -7.149 1.00 98.31 115 ALA A O 1
ATOM 882 N N . LEU A 1 116 ? 8.877 -10.697 -5.045 1.00 98.50 116 LEU A N 1
ATOM 883 C CA . LEU A 1 116 ? 10.079 -11.490 -5.310 1.00 98.50 116 LEU A CA 1
ATOM 884 C C . LEU A 1 116 ? 9.742 -12.918 -5.770 1.00 98.50 116 LEU A C 1
ATOM 886 O O . LEU A 1 116 ? 10.301 -13.407 -6.750 1.00 98.50 116 LEU A O 1
ATOM 890 N N . ARG A 1 117 ? 8.805 -13.585 -5.088 1.00 98.38 117 ARG A N 1
ATOM 891 C CA . ARG A 1 117 ? 8.333 -14.926 -5.482 1.00 98.38 117 ARG A CA 1
ATOM 892 C C . ARG A 1 117 ? 7.672 -14.895 -6.860 1.00 98.38 117 ARG A C 1
ATOM 894 O O . ARG A 1 117 ? 7.884 -15.785 -7.681 1.00 98.38 117 ARG A O 1
ATOM 901 N N . ASP A 1 118 ? 6.902 -13.845 -7.112 1.00 98.44 118 ASP A N 1
ATOM 902 C CA . ASP A 1 118 ? 6.093 -13.688 -8.314 1.00 98.44 118 ASP A CA 1
ATOM 903 C C . ASP A 1 118 ? 6.943 -13.374 -9.541 1.00 98.44 118 ASP A C 1
ATOM 905 O O . ASP A 1 118 ? 6.714 -13.945 -10.604 1.00 98.44 118 ASP A O 1
ATOM 909 N N . VAL A 1 119 ? 7.965 -12.525 -9.404 1.00 98.62 119 VAL A N 1
ATOM 910 C CA . VAL A 1 119 ? 8.887 -12.239 -10.507 1.00 98.62 119 VAL A CA 1
ATOM 911 C C . VAL A 1 119 ? 9.752 -13.455 -10.847 1.00 98.62 119 VAL A C 1
ATOM 913 O O . VAL A 1 119 ? 9.973 -13.711 -12.030 1.00 98.62 119 VAL A O 1
ATOM 916 N N . ALA A 1 120 ? 10.165 -14.247 -9.848 1.00 98.62 120 ALA A N 1
ATOM 917 C CA . ALA A 1 120 ? 10.892 -15.498 -10.069 1.00 98.62 120 ALA A CA 1
ATOM 918 C C . ALA A 1 120 ? 10.024 -16.510 -10.831 1.00 98.62 120 ALA A C 1
ATOM 920 O O . ALA A 1 120 ? 10.395 -16.957 -11.914 1.00 98.62 120 ALA A O 1
ATOM 921 N N . ALA A 1 121 ? 8.805 -16.780 -10.349 1.00 98.44 121 ALA A N 1
ATOM 922 C CA . ALA A 1 121 ? 7.873 -17.679 -11.029 1.00 98.44 121 ALA A CA 1
ATOM 923 C C . ALA A 1 121 ? 7.514 -17.199 -12.448 1.00 98.44 121 ALA A C 1
ATOM 925 O O . ALA A 1 121 ? 7.325 -18.015 -13.358 1.00 98.44 121 ALA A O 1
ATOM 926 N N . TRP A 1 122 ? 7.443 -15.883 -12.661 1.00 98.50 122 TRP A N 1
ATOM 927 C CA . TRP A 1 122 ? 7.185 -15.311 -13.977 1.00 98.50 122 TRP A CA 1
ATOM 928 C C . TRP A 1 122 ? 8.356 -15.506 -14.938 1.00 98.50 122 TRP A C 1
ATOM 930 O O . TRP A 1 122 ? 8.141 -15.906 -16.083 1.00 98.50 122 TRP A O 1
ATOM 940 N N . ALA A 1 123 ? 9.581 -15.246 -14.483 1.00 98.38 123 ALA A N 1
ATOM 941 C CA . ALA A 1 123 ? 10.785 -15.356 -15.297 1.00 98.38 123 ALA A CA 1
ATOM 942 C C . ALA A 1 123 ? 11.179 -16.815 -15.580 1.00 98.38 123 ALA A C 1
ATOM 944 O O . ALA A 1 123 ? 11.565 -17.136 -16.700 1.00 98.38 123 ALA A O 1
ATOM 945 N N . GLU A 1 124 ? 11.057 -17.697 -14.587 1.00 98.50 124 GLU A N 1
ATOM 946 C CA . GLU A 1 124 ? 11.568 -19.073 -14.645 1.00 98.50 124 GLU A CA 1
ATOM 947 C C . GLU A 1 124 ? 10.532 -20.072 -15.166 1.00 98.50 124 GLU A C 1
ATOM 949 O O . GLU A 1 124 ? 10.881 -21.104 -15.742 1.00 98.50 124 GLU A O 1
ATOM 954 N N . HIS A 1 125 ? 9.246 -19.791 -14.946 1.00 98.38 125 HIS A N 1
ATOM 955 C CA . HIS A 1 125 ? 8.167 -20.748 -15.208 1.00 98.38 125 HIS A CA 1
ATOM 956 C C . HIS A 1 125 ? 7.017 -20.165 -16.032 1.00 98.38 125 HIS A C 1
ATOM 958 O O . HIS A 1 125 ? 6.000 -20.835 -16.214 1.00 98.38 125 HIS A O 1
ATOM 964 N N . GLY A 1 126 ? 7.134 -18.920 -16.507 1.00 97.62 126 GLY A N 1
ATOM 965 C CA . GLY A 1 126 ? 6.093 -18.263 -17.300 1.00 97.62 126 GLY A CA 1
ATOM 966 C C . GLY A 1 126 ? 4.785 -18.024 -16.538 1.00 97.62 126 GLY A C 1
ATOM 967 O O . GLY A 1 126 ? 3.759 -17.741 -17.155 1.00 97.62 126 GLY A O 1
ATOM 968 N N . ARG A 1 127 ? 4.789 -18.132 -15.202 1.00 97.62 127 ARG A N 1
ATOM 969 C CA . ARG A 1 127 ? 3.595 -17.924 -14.376 1.00 97.62 127 ARG A CA 1
ATOM 970 C C . ARG A 1 127 ? 3.402 -16.436 -14.134 1.00 97.62 127 ARG A C 1
ATOM 972 O O . ARG A 1 127 ? 4.071 -15.851 -13.289 1.00 97.62 127 ARG A O 1
ATOM 979 N N . ALA A 1 128 ? 2.509 -15.827 -14.908 1.00 96.75 128 ALA A N 1
ATOM 980 C CA . ALA A 1 128 ? 2.245 -14.400 -14.806 1.00 96.75 128 ALA A CA 1
ATOM 981 C C . ALA A 1 128 ? 1.739 -14.018 -13.398 1.00 96.75 128 ALA A C 1
ATOM 983 O O . ALA A 1 128 ? 0.873 -14.707 -12.850 1.00 96.75 128 ALA A O 1
ATOM 984 N N . PRO A 1 129 ? 2.236 -12.911 -12.825 1.00 97.12 129 PRO A N 1
ATOM 985 C CA . PRO A 1 129 ? 1.781 -12.407 -11.538 1.00 97.12 129 PRO A CA 1
ATOM 986 C C . PRO A 1 129 ? 0.451 -11.655 -11.685 1.00 97.12 129 PRO A C 1
ATOM 988 O O . PRO A 1 129 ? -0.001 -11.374 -12.804 1.00 97.12 129 PRO A O 1
ATOM 991 N N . ALA A 1 130 ? -0.153 -11.263 -10.558 1.00 95.56 130 ALA A N 1
ATOM 992 C CA . ALA A 1 130 ? -1.366 -10.445 -10.569 1.00 95.56 130 ALA A CA 1
ATOM 993 C C . ALA A 1 130 ? -1.182 -9.175 -11.430 1.00 95.56 130 ALA A C 1
ATOM 995 O O . ALA A 1 130 ? -0.101 -8.575 -11.411 1.00 95.56 130 ALA A O 1
ATOM 996 N N . PRO A 1 131 ? -2.213 -8.735 -12.179 1.00 96.12 131 PRO A N 1
ATOM 997 C CA . PRO A 1 131 ? -2.141 -7.514 -12.975 1.00 96.12 131 PRO A CA 1
ATOM 998 C C . PRO A 1 131 ? -1.749 -6.293 -12.139 1.00 96.12 131 PRO A C 1
ATOM 1000 O O . PRO A 1 131 ? -1.999 -6.252 -10.932 1.00 96.12 131 PRO A O 1
ATOM 1003 N N . SER A 1 132 ? -1.186 -5.276 -12.797 1.00 97.00 132 SER A N 1
ATOM 1004 C CA . SER A 1 132 ? -0.882 -3.991 -12.160 1.00 97.00 132 SER A CA 1
ATOM 1005 C C . SER A 1 132 ? -2.110 -3.419 -11.451 1.00 97.00 132 SER A C 1
ATOM 1007 O O . SER A 1 132 ? -3.241 -3.586 -11.931 1.00 97.00 132 SER A O 1
ATOM 1009 N N . THR A 1 133 ? -1.883 -2.722 -10.336 1.00 96.69 133 THR A N 1
ATOM 1010 C CA . THR A 1 133 ? -2.926 -1.972 -9.636 1.00 96.69 133 THR A CA 1
ATOM 1011 C C . THR A 1 133 ? -3.607 -1.029 -10.622 1.00 96.69 133 THR A C 1
ATOM 1013 O O . THR A 1 133 ? -2.958 -0.418 -11.471 1.00 96.69 133 THR A O 1
ATOM 1016 N N . ARG A 1 134 ? -4.931 -0.917 -10.541 1.00 95.25 134 ARG A N 1
ATOM 1017 C CA . ARG A 1 134 ? -5.701 0.042 -11.331 1.00 95.25 134 ARG A CA 1
ATOM 1018 C C . ARG A 1 134 ? -5.758 1.374 -10.590 1.00 95.25 134 ARG A C 1
ATOM 1020 O O . ARG A 1 134 ? -6.285 1.432 -9.478 1.00 95.25 134 ARG A O 1
ATOM 1027 N N . TYR A 1 135 ? -5.260 2.427 -11.228 1.00 96.19 135 TYR A N 1
ATOM 1028 C CA . TYR A 1 135 ? -5.175 3.762 -10.643 1.00 96.19 135 TYR A CA 1
ATOM 1029 C C . TYR A 1 135 ? -5.333 4.869 -11.695 1.00 96.19 135 TYR A C 1
ATOM 1031 O O . TYR A 1 135 ? -5.239 4.620 -12.900 1.00 96.19 135 TYR A O 1
ATOM 1039 N N . THR A 1 136 ? -5.555 6.088 -11.216 1.00 95.19 136 THR A N 1
ATOM 1040 C CA . THR A 1 136 ? -5.443 7.348 -11.962 1.00 95.19 136 THR A CA 1
ATOM 1041 C C . THR A 1 136 ? -4.419 8.256 -11.292 1.00 95.19 136 THR A C 1
ATOM 1043 O O . THR A 1 136 ? -4.109 8.085 -10.113 1.00 95.19 136 THR A O 1
ATOM 1046 N N . VAL A 1 137 ? -3.878 9.218 -12.042 1.00 93.81 137 VAL A N 1
ATOM 1047 C CA . VAL A 1 137 ? -3.012 10.267 -11.491 1.00 93.81 137 VAL A CA 1
ATOM 1048 C C . VAL A 1 137 ? -3.665 11.619 -11.732 1.00 93.81 137 VAL A C 1
ATOM 1050 O O . VAL A 1 137 ? -3.922 11.980 -12.879 1.00 93.81 137 VAL A O 1
ATOM 1053 N N . ALA A 1 138 ? -3.925 12.365 -10.662 1.00 89.88 138 ALA A N 1
ATOM 1054 C CA . ALA A 1 138 ? -4.547 13.683 -10.711 1.00 89.88 138 ALA A CA 1
ATOM 1055 C C . ALA A 1 138 ? -3.744 14.664 -9.850 1.00 89.88 138 ALA A C 1
ATOM 1057 O O . ALA A 1 138 ? -3.586 14.466 -8.651 1.00 89.88 138 ALA A O 1
ATOM 1058 N N . GLY A 1 139 ? -3.177 15.712 -10.458 1.00 85.56 139 GLY A N 1
ATOM 1059 C CA . GLY A 1 139 ? -2.425 16.735 -9.715 1.00 85.56 139 GLY A CA 1
ATOM 1060 C C . GLY A 1 139 ? -1.210 16.207 -8.934 1.00 85.56 139 GLY A C 1
ATOM 1061 O O . GLY A 1 139 ? -0.821 16.807 -7.939 1.00 85.56 139 GLY A O 1
ATOM 1062 N N . GLY A 1 140 ? -0.623 15.082 -9.359 1.00 87.69 140 GLY A N 1
ATOM 1063 C CA . GLY A 1 140 ? 0.466 14.404 -8.642 1.00 87.69 140 GLY A CA 1
ATOM 1064 C C . GLY A 1 140 ? 0.008 13.414 -7.565 1.00 87.69 140 GLY A C 1
ATOM 1065 O O . GLY A 1 140 ? 0.850 12.730 -6.990 1.00 87.69 140 GLY A O 1
ATOM 1066 N N . GLN A 1 141 ? -1.299 13.284 -7.327 1.00 92.62 141 GLN A N 1
ATOM 1067 C CA . GLN A 1 141 ? -1.869 12.255 -6.464 1.00 92.62 141 GLN A CA 1
ATOM 1068 C C . GLN A 1 141 ? -2.140 10.982 -7.266 1.00 92.62 141 GLN A C 1
ATOM 1070 O O . GLN A 1 141 ? -2.754 11.042 -8.331 1.00 92.62 141 GLN A O 1
ATOM 1075 N N . VAL A 1 142 ? -1.713 9.832 -6.744 1.00 95.75 142 VAL A N 1
ATOM 1076 C CA . VAL A 1 142 ? -2.132 8.517 -7.246 1.00 95.75 142 VAL A CA 1
ATOM 1077 C C . VAL A 1 142 ? -3.402 8.105 -6.509 1.00 95.75 142 VAL A C 1
ATOM 1079 O O . VAL A 1 142 ? -3.425 8.053 -5.280 1.00 95.75 142 VAL A O 1
ATOM 1082 N N . GLU A 1 143 ? -4.453 7.805 -7.264 1.00 95.06 143 GLU A N 1
ATOM 1083 C CA . GLU A 1 143 ? -5.752 7.380 -6.749 1.00 95.06 143 GLU A CA 1
ATOM 1084 C C . GLU A 1 143 ? -6.044 5.959 -7.225 1.00 95.06 143 GLU A C 1
ATOM 1086 O O . GLU A 1 143 ? -6.157 5.699 -8.424 1.00 95.06 143 GLU A O 1
ATOM 1091 N N . VAL A 1 144 ? -6.154 5.017 -6.291 1.00 94.06 144 VAL A N 1
ATOM 1092 C CA . VAL A 1 144 ? -6.490 3.620 -6.595 1.00 94.06 144 VAL A CA 1
ATOM 1093 C C . VAL A 1 144 ? -8.000 3.404 -6.578 1.00 94.06 144 VAL A C 1
ATOM 1095 O O . VAL A 1 144 ? -8.739 4.110 -5.893 1.00 94.06 144 VAL A O 1
ATOM 1098 N N . ALA A 1 145 ? -8.480 2.390 -7.302 1.00 88.44 145 ALA A N 1
ATOM 1099 C CA . ALA A 1 145 ? -9.904 2.063 -7.285 1.00 88.44 145 ALA A CA 1
ATOM 1100 C C . ALA A 1 145 ? -10.407 1.756 -5.858 1.00 88.44 145 ALA A C 1
ATOM 1102 O O . ALA A 1 145 ? -9.755 1.046 -5.079 1.00 88.44 145 ALA A O 1
ATOM 1103 N N . ALA A 1 146 ? -11.597 2.272 -5.538 1.00 81.50 146 ALA A N 1
ATOM 1104 C CA . ALA A 1 146 ? -12.199 2.138 -4.216 1.00 81.50 146 ALA A CA 1
ATOM 1105 C C . ALA A 1 146 ? -12.631 0.699 -3.896 1.00 81.50 146 ALA A C 1
ATOM 1107 O O . ALA A 1 146 ? -12.569 0.306 -2.742 1.00 81.50 146 ALA A O 1
ATOM 1108 N N . ALA A 1 147 ? -13.051 -0.105 -4.875 1.00 77.94 147 ALA A N 1
ATOM 1109 C CA . ALA A 1 147 ? -13.432 -1.501 -4.646 1.00 77.94 147 ALA A CA 1
ATOM 1110 C C . ALA A 1 147 ? -12.232 -2.444 -4.831 1.00 77.94 147 ALA A C 1
ATOM 1112 O O . ALA A 1 147 ? -11.554 -2.372 -5.858 1.00 77.94 147 ALA A O 1
ATOM 1113 N N . ALA A 1 148 ? -12.013 -3.382 -3.900 1.00 73.25 148 ALA A N 1
ATOM 1114 C CA . ALA A 1 148 ? -10.894 -4.336 -3.958 1.00 73.25 148 ALA A CA 1
ATOM 1115 C C . ALA A 1 148 ? -10.853 -5.130 -5.274 1.00 73.25 148 ALA A C 1
ATOM 1117 O O . ALA A 1 148 ? -9.812 -5.218 -5.921 1.00 73.25 148 ALA A O 1
ATOM 1118 N N . ALA A 1 149 ? -12.010 -5.621 -5.736 1.00 72.81 149 ALA A N 1
ATOM 1119 C CA . ALA A 1 149 ? -12.119 -6.366 -6.993 1.00 72.81 149 ALA A CA 1
ATOM 1120 C C . ALA A 1 149 ? -11.701 -5.539 -8.226 1.00 72.81 149 ALA A C 1
ATOM 1122 O O . ALA A 1 149 ? -11.228 -6.086 -9.219 1.00 72.81 149 ALA A O 1
ATOM 1123 N N . GLN A 1 150 ? -11.849 -4.212 -8.167 1.00 84.44 150 GLN A N 1
ATOM 1124 C CA . GLN A 1 150 ? -11.447 -3.303 -9.243 1.00 84.44 150 GLN A CA 1
ATOM 1125 C C . GLN A 1 150 ? -10.004 -2.814 -9.092 1.00 84.44 150 GLN A C 1
ATOM 1127 O O . GLN A 1 150 ? -9.408 -2.383 -10.082 1.00 84.44 150 GLN A O 1
ATOM 1132 N N . ARG A 1 151 ? -9.450 -2.868 -7.873 1.00 86.06 151 ARG A N 1
ATOM 1133 C CA . ARG A 1 151 ? -8.110 -2.382 -7.527 1.00 86.06 151 ARG A CA 1
ATOM 1134 C C . ARG A 1 151 ? -7.007 -3.198 -8.198 1.00 86.06 151 ARG A C 1
ATOM 1136 O O . ARG A 1 151 ? -5.980 -2.612 -8.529 1.00 86.06 151 ARG A O 1
ATOM 1143 N N . ARG A 1 152 ? -7.246 -4.484 -8.503 1.00 91.50 152 ARG A N 1
ATOM 1144 C CA . ARG A 1 152 ? -6.218 -5.432 -8.992 1.00 91.50 152 ARG A CA 1
ATOM 1145 C C . ARG A 1 152 ? -5.042 -5.494 -8.000 1.00 91.50 152 ARG A C 1
ATOM 1147 O O . ARG A 1 152 ? -5.210 -5.132 -6.838 1.00 91.50 152 ARG A O 1
ATOM 1154 N N . GLY A 1 153 ? -3.868 -5.957 -8.430 1.00 92.56 153 GLY A N 1
ATOM 1155 C CA . GLY A 1 153 ? -2.749 -6.193 -7.521 1.00 92.56 153 GLY A CA 1
ATOM 1156 C C . GLY A 1 153 ? -3.096 -7.235 -6.456 1.00 92.56 153 GLY A C 1
ATOM 1157 O O . GLY A 1 153 ? -3.913 -8.124 -6.695 1.00 92.56 153 GLY A O 1
ATOM 1158 N N . LEU A 1 154 ? -2.450 -7.130 -5.295 1.00 94.50 154 LEU A N 1
ATOM 1159 C CA . LEU A 1 154 ? -2.541 -8.139 -4.236 1.00 94.50 154 LEU A CA 1
ATOM 1160 C C . LEU A 1 154 ? -2.993 -7.597 -2.879 1.00 94.50 154 LEU A C 1
ATOM 1162 O O . LEU A 1 154 ? -3.326 -8.391 -2.005 1.00 94.50 154 LEU A O 1
ATOM 1166 N N . GLN A 1 155 ? -2.998 -6.277 -2.678 1.00 95.31 155 GLN A N 1
ATOM 1167 C CA . GLN A 1 155 ? -3.368 -5.730 -1.380 1.00 95.31 155 GLN A CA 1
ATOM 1168 C C . GLN A 1 155 ? -4.871 -5.941 -1.121 1.00 95.31 155 GLN A C 1
ATOM 1170 O O . GLN A 1 155 ? -5.686 -5.524 -1.953 1.00 95.31 155 GLN A O 1
ATOM 1175 N N . PRO A 1 156 ? -5.254 -6.570 0.006 1.00 94.38 156 PRO A N 1
ATOM 1176 C CA . PRO A 1 156 ? -6.645 -6.614 0.438 1.00 94.38 156 PRO A CA 1
ATOM 1177 C C . PRO A 1 156 ? -7.174 -5.202 0.711 1.00 94.38 156 PRO A C 1
ATOM 1179 O O . PRO A 1 156 ? -6.420 -4.231 0.776 1.00 94.38 156 PRO A O 1
ATOM 1182 N N . LYS A 1 157 ? -8.491 -5.084 0.852 1.00 93.12 157 LYS A N 1
ATOM 1183 C CA . LYS A 1 157 ? -9.137 -3.858 1.310 1.00 93.12 157 LYS A CA 1
ATOM 1184 C C . LYS A 1 157 ? -10.029 -4.169 2.496 1.00 93.12 157 LYS A C 1
ATOM 1186 O O . LYS A 1 157 ? -10.700 -5.198 2.503 1.00 93.12 157 LYS A O 1
ATOM 1191 N N . ASP A 1 158 ? -10.073 -3.242 3.430 1.00 92.81 158 ASP A N 1
ATOM 1192 C CA . ASP A 1 158 ? -10.940 -3.254 4.587 1.00 92.81 158 ASP A CA 1
ATOM 1193 C C . ASP A 1 158 ? -11.557 -1.870 4.834 1.00 92.81 158 ASP A C 1
ATOM 1195 O O . ASP A 1 158 ? -10.876 -0.845 4.797 1.00 92.81 158 ASP A O 1
ATOM 1199 N N . ASP A 1 159 ? -12.867 -1.840 5.073 1.00 94.06 159 ASP A N 1
ATOM 1200 C CA . ASP A 1 159 ? -13.620 -0.633 5.418 1.00 94.06 159 ASP A CA 1
ATOM 1201 C C . ASP A 1 159 ? -14.245 -0.808 6.809 1.00 94.06 159 ASP A C 1
ATOM 1203 O O . ASP A 1 159 ? -14.913 -1.808 7.068 1.00 94.06 159 ASP A O 1
ATOM 1207 N N . VAL A 1 160 ? -14.038 0.166 7.704 1.00 96.50 160 VAL A N 1
ATOM 1208 C CA . VAL A 1 160 ? -14.572 0.145 9.078 1.00 96.50 160 VAL A CA 1
ATOM 1209 C C . VAL A 1 160 ? -15.761 1.091 9.191 1.00 96.50 160 VAL A C 1
ATOM 1211 O O . VAL A 1 160 ? -15.686 2.247 8.765 1.00 96.50 160 VAL A O 1
ATOM 1214 N N . THR A 1 161 ? -16.847 0.616 9.797 1.00 97.50 161 THR A N 1
ATOM 1215 C CA . THR A 1 161 ? -18.082 1.380 9.984 1.00 97.50 161 THR A CA 1
ATOM 1216 C C . THR A 1 161 ? -18.692 1.193 11.373 1.00 97.50 161 THR A C 1
ATOM 1218 O O . THR A 1 161 ? -18.405 0.226 12.077 1.00 97.50 161 THR A O 1
ATOM 1221 N N . VAL A 1 162 ? -19.555 2.134 11.757 1.00 97.50 162 VAL A N 1
ATOM 1222 C CA . VAL A 1 162 ? -20.539 1.984 12.843 1.00 97.50 162 VAL A CA 1
ATOM 1223 C C . VAL A 1 162 ? -21.894 2.359 12.266 1.00 97.50 162 VAL A C 1
ATOM 1225 O O . VAL A 1 162 ? -22.035 3.458 11.725 1.00 97.50 162 VAL A O 1
ATOM 1228 N N . ASP A 1 163 ? -22.881 1.470 12.368 1.00 94.12 163 ASP A N 1
ATOM 1229 C CA . ASP A 1 163 ? -24.195 1.626 11.726 1.00 94.12 163 ASP A CA 1
ATOM 1230 C C . ASP A 1 163 ? -24.068 2.027 10.241 1.00 94.12 163 ASP A C 1
ATOM 1232 O O . ASP A 1 163 ? -24.651 3.022 9.807 1.00 94.12 163 ASP A O 1
ATOM 1236 N N . ASP A 1 164 ? -23.205 1.325 9.495 1.00 94.31 164 ASP A N 1
ATOM 1237 C CA . ASP A 1 164 ? -22.895 1.567 8.075 1.00 94.31 164 ASP A CA 1
ATOM 1238 C C . ASP A 1 164 ? -22.328 2.972 7.754 1.00 94.31 164 ASP A C 1
ATOM 1240 O O . ASP A 1 164 ? -22.270 3.398 6.598 1.00 94.31 164 ASP A O 1
ATOM 1244 N N . ARG A 1 165 ? -21.855 3.713 8.769 1.00 95.50 165 ARG A N 1
ATOM 1245 C CA . ARG A 1 165 ? -21.223 5.036 8.618 1.00 95.50 165 ARG A CA 1
ATOM 1246 C C . ARG A 1 165 ? -19.708 4.975 8.799 1.00 95.50 165 ARG A C 1
ATOM 1248 O O . ARG A 1 165 ? -19.211 4.388 9.754 1.00 95.50 165 ARG A O 1
ATOM 1255 N N . GLN A 1 166 ? -18.976 5.698 7.948 1.00 92.06 166 GLN A N 1
ATOM 1256 C CA . GLN A 1 166 ? -17.505 5.828 7.991 1.00 92.06 166 GLN A CA 1
ATOM 1257 C C . GLN A 1 166 ? -16.989 6.858 9.017 1.00 92.06 166 GLN A C 1
ATOM 1259 O O . GLN A 1 166 ? -15.784 7.031 9.208 1.00 92.06 166 GLN A O 1
ATOM 1264 N N . SER A 1 167 ? -17.892 7.573 9.688 1.00 96.31 167 SER A N 1
ATOM 1265 C CA . SER A 1 167 ? -17.564 8.426 10.829 1.00 96.31 167 SER A CA 1
ATOM 1266 C C . SER A 1 167 ? -18.732 8.466 11.800 1.00 96.31 167 SER A C 1
ATOM 1268 O O . SER A 1 167 ? -19.885 8.403 11.368 1.00 96.31 167 SER A O 1
ATOM 1270 N N . PHE A 1 168 ? -18.438 8.600 13.088 1.00 97.81 168 P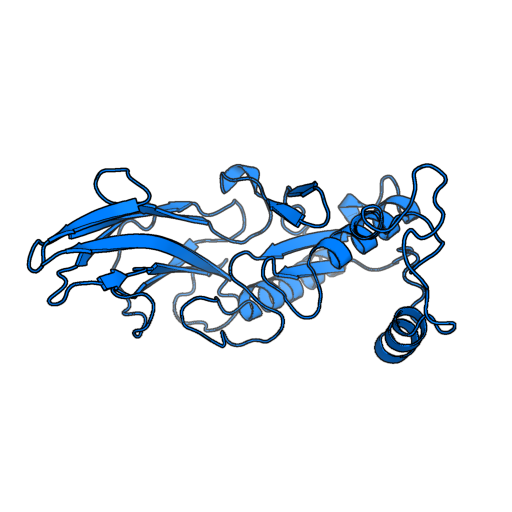HE A N 1
ATOM 1271 C CA . PHE A 1 168 ? -19.453 8.525 14.130 1.00 97.81 168 PHE A CA 1
ATOM 1272 C C . PHE A 1 168 ? -19.203 9.535 15.249 1.00 97.81 168 PHE A C 1
ATOM 1274 O O . PHE A 1 168 ? -18.057 9.862 15.558 1.00 97.81 168 PHE A O 1
ATOM 1281 N N . THR A 1 169 ? -20.280 9.988 15.884 1.00 98.25 169 THR A N 1
ATOM 1282 C CA . THR A 1 169 ? -20.229 10.837 17.076 1.00 98.25 169 THR A CA 1
ATOM 1283 C C . THR A 1 169 ? -21.030 10.175 18.191 1.00 98.25 169 THR A C 1
ATOM 1285 O O . THR A 1 169 ? -22.164 9.765 17.958 1.00 98.25 169 THR A O 1
ATOM 1288 N N . THR A 1 170 ? -20.452 10.065 19.386 1.00 97.81 170 THR A N 1
ATOM 1289 C CA . THR A 1 170 ? -21.078 9.439 20.562 1.00 97.81 170 THR A CA 1
ATOM 1290 C C . THR A 1 170 ? -20.737 10.197 21.851 1.00 97.81 170 THR A C 1
ATOM 1292 O O . THR A 1 170 ? -20.019 11.197 21.806 1.00 97.81 170 THR A O 1
ATOM 1295 N N . THR A 1 171 ? -21.223 9.722 22.998 1.00 98.25 171 THR A N 1
ATOM 1296 C CA . THR A 1 171 ? -20.844 10.198 24.337 1.00 98.25 171 THR A CA 1
ATOM 1297 C C . THR A 1 171 ? -20.020 9.158 25.100 1.00 98.25 171 THR A C 1
ATOM 1299 O O . THR A 1 171 ? -19.968 7.981 24.727 1.00 98.25 171 THR A O 1
ATOM 1302 N N . VAL A 1 172 ? -19.338 9.591 26.163 1.00 98.44 172 VAL A N 1
ATOM 1303 C CA . VAL A 1 172 ? -18.544 8.712 27.030 1.00 98.44 172 VAL A CA 1
ATOM 1304 C C . VAL A 1 172 ? -19.396 7.559 27.565 1.00 98.44 172 VAL A C 1
ATOM 1306 O O . VAL A 1 172 ? -20.559 7.719 27.933 1.00 98.44 172 VAL A O 1
ATOM 1309 N N . GLY A 1 173 ? -18.797 6.368 27.617 1.00 97.81 173 GLY A N 1
ATOM 1310 C CA . GLY A 1 173 ? -19.420 5.174 28.187 1.00 97.81 173 GLY A CA 1
ATOM 1311 C C . GLY A 1 173 ? -20.417 4.458 27.273 1.00 97.81 173 GLY A C 1
ATOM 1312 O O . GLY A 1 173 ? -20.831 3.354 27.617 1.00 97.81 173 GLY A O 1
ATOM 1313 N N . GLN A 1 174 ? -20.766 5.020 26.110 1.00 97.38 174 GLN A N 1
ATOM 1314 C CA . GLN A 1 174 ? -21.615 4.341 25.129 1.00 97.38 174 GLN A CA 1
ATOM 1315 C C . GLN A 1 174 ? -20.830 3.241 24.395 1.00 97.38 174 GLN A C 1
ATOM 1317 O O . GLN A 1 174 ? -19.826 3.554 23.743 1.00 97.38 174 GLN A O 1
ATOM 1322 N N . PRO A 1 175 ? -21.263 1.968 24.466 1.00 97.38 175 PRO A N 1
ATOM 1323 C CA . PRO A 1 175 ? -20.665 0.899 23.679 1.00 97.38 175 PRO A CA 1
ATOM 1324 C C . PRO A 1 175 ? -20.967 1.093 22.192 1.00 97.38 175 PRO A C 1
ATOM 1326 O O . PRO A 1 175 ? -22.117 1.295 21.805 1.00 97.38 175 PRO A O 1
ATO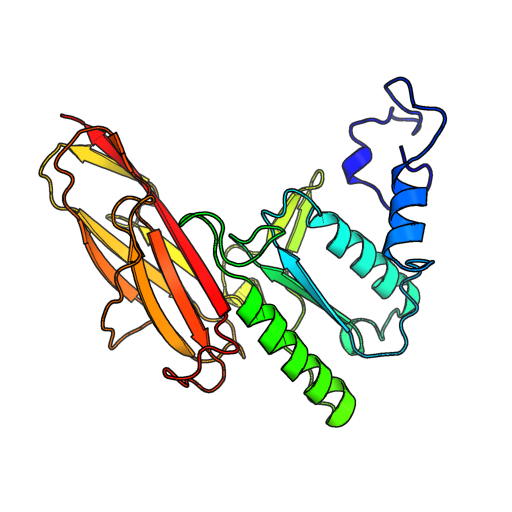M 1329 N N . LEU A 1 176 ? -19.941 0.986 21.354 1.00 97.44 176 LEU A N 1
ATOM 1330 C CA . LEU A 1 176 ? -20.050 1.056 19.902 1.00 97.44 176 LEU A CA 1
ATOM 1331 C C . LEU A 1 176 ? -19.586 -0.256 19.286 1.00 97.44 176 LEU A C 1
ATOM 1333 O O . LEU A 1 176 ? -18.485 -0.723 19.575 1.00 97.44 176 LEU A O 1
ATOM 1337 N N . ARG A 1 177 ? -20.402 -0.826 18.400 1.00 97.38 177 ARG A N 1
ATOM 1338 C CA . ARG A 1 177 ? -20.001 -1.957 17.564 1.00 97.38 177 ARG A CA 1
ATOM 1339 C C . ARG A 1 177 ? -19.360 -1.427 16.287 1.00 97.38 177 ARG A C 1
ATOM 1341 O O . ARG A 1 177 ? -20.040 -0.831 15.459 1.00 97.38 177 ARG A O 1
ATOM 1348 N N . LEU A 1 178 ? -18.067 -1.673 16.139 1.00 97.62 178 LEU A N 1
ATOM 1349 C CA . LEU A 1 178 ? -17.345 -1.488 14.890 1.00 97.62 178 LEU A CA 1
ATOM 1350 C C . LEU A 1 178 ? -17.567 -2.723 14.020 1.00 97.62 178 LEU A C 1
ATOM 1352 O O . LEU A 1 178 ? -17.417 -3.845 14.506 1.00 97.62 178 LEU A O 1
ATOM 1356 N N . ASP A 1 179 ? -17.878 -2.518 12.748 1.00 97.19 179 ASP A N 1
ATOM 1357 C CA . ASP A 1 179 ? -17.914 -3.563 11.730 1.00 97.19 179 ASP A CA 1
ATOM 1358 C C . ASP A 1 179 ? -16.831 -3.289 10.688 1.00 97.19 179 ASP A C 1
ATOM 1360 O O . ASP A 1 179 ? -16.732 -2.176 10.174 1.00 97.19 179 ASP A O 1
ATOM 1364 N N . ALA A 1 180 ? -16.029 -4.304 10.373 1.00 96.94 180 ALA A N 1
ATOM 1365 C CA . ALA A 1 180 ? -15.091 -4.276 9.262 1.00 96.94 180 ALA A CA 1
ATOM 1366 C C . ALA A 1 180 ? -15.561 -5.220 8.158 1.00 96.94 180 ALA A C 1
ATOM 1368 O O . ALA A 1 180 ? -15.764 -6.409 8.412 1.00 96.94 180 ALA A O 1
ATOM 1369 N N . GLU A 1 181 ? -15.702 -4.691 6.946 1.00 95.75 181 GLU A N 1
ATOM 1370 C CA . GLU A 1 181 ? -15.916 -5.472 5.728 1.00 95.75 181 GLU A CA 1
ATOM 1371 C C . GLU A 1 181 ? -14.579 -5.641 5.006 1.00 95.75 181 GLU A C 1
ATOM 1373 O O . GLU A 1 181 ? -13.867 -4.664 4.782 1.00 95.75 181 GLU A O 1
ATOM 1378 N N . ILE A 1 182 ? -14.227 -6.881 4.673 1.00 95.94 182 ILE A N 1
ATOM 1379 C CA . ILE A 1 182 ? -12.910 -7.262 4.165 1.00 95.94 182 ILE A CA 1
ATOM 1380 C C . ILE A 1 182 ? -13.074 -7.921 2.799 1.00 95.94 182 ILE A C 1
ATOM 1382 O O . ILE A 1 182 ? -13.765 -8.928 2.643 1.00 95.94 182 ILE A O 1
ATOM 1386 N N . ALA A 1 183 ? -12.365 -7.389 1.809 1.00 94.50 183 ALA A N 1
ATOM 1387 C CA . ALA A 1 183 ? -12.356 -7.901 0.450 1.00 94.50 183 ALA A CA 1
ATOM 1388 C C . ALA A 1 183 ? -10.929 -8.242 0.004 1.00 94.50 183 ALA A C 1
ATOM 1390 O O . ALA A 1 183 ? -10.039 -7.388 -0.041 1.00 94.50 183 ALA A O 1
ATOM 1391 N N . VAL A 1 184 ? -10.720 -9.505 -0.372 1.00 93.81 184 VAL A N 1
ATOM 1392 C CA . VAL A 1 184 ? -9.427 -10.026 -0.836 1.00 93.81 184 VAL A CA 1
ATOM 1393 C C . VAL A 1 184 ? -9.431 -10.120 -2.366 1.00 93.81 184 VAL A C 1
ATOM 1395 O O . VAL A 1 184 ? -10.322 -10.766 -2.924 1.00 93.81 184 VAL A O 1
ATOM 1398 N N . PRO A 1 185 ? -8.477 -9.491 -3.080 1.00 91.25 185 PRO A N 1
ATOM 1399 C CA . PRO A 1 185 ? -8.428 -9.587 -4.532 1.00 91.25 185 PRO A CA 1
ATOM 1400 C C . PRO A 1 185 ? -8.012 -10.999 -4.992 1.00 91.25 185 PRO A C 1
ATOM 1402 O O . PRO A 1 185 ? -7.278 -11.702 -4.286 1.00 91.25 185 PRO A O 1
ATOM 1405 N N . PRO A 1 186 ? -8.433 -11.429 -6.198 1.00 88.50 186 PRO A N 1
ATOM 1406 C CA . PRO A 1 186 ? -8.021 -12.713 -6.757 1.00 88.50 186 PRO A CA 1
ATOM 1407 C C . PRO A 1 186 ? -6.494 -12.870 -6.791 1.00 88.50 186 PRO A C 1
ATOM 1409 O O . PRO A 1 186 ? -5.778 -11.968 -7.218 1.00 88.50 186 PRO A O 1
ATOM 1412 N N . GLY A 1 187 ? -5.997 -14.034 -6.365 1.00 88.44 187 GLY A N 1
ATOM 1413 C CA . GLY A 1 187 ? -4.562 -14.343 -6.347 1.00 88.44 187 GLY A CA 1
ATOM 1414 C C . GLY A 1 187 ? -3.791 -13.838 -5.118 1.00 88.44 187 GLY A C 1
ATOM 1415 O O . GLY A 1 187 ? -2.618 -14.182 -4.971 1.00 88.44 187 GLY A O 1
ATOM 1416 N N . ALA A 1 188 ? -4.418 -13.083 -4.209 1.00 91.62 188 ALA A N 1
ATOM 1417 C CA . ALA A 1 188 ? -3.785 -12.662 -2.952 1.00 91.62 188 ALA A CA 1
ATOM 1418 C C . ALA A 1 188 ? -3.825 -13.726 -1.840 1.00 91.62 188 ALA A C 1
ATOM 1420 O O . ALA A 1 188 ? -3.076 -13.629 -0.872 1.00 91.62 188 ALA A O 1
ATOM 1421 N N . GLY A 1 189 ? -4.651 -14.766 -2.001 1.00 94.31 189 GLY A N 1
ATOM 1422 C CA . GLY A 1 189 ? -4.768 -15.874 -1.055 1.00 94.31 189 GLY A CA 1
ATOM 1423 C C . GLY A 1 189 ? -5.913 -15.714 -0.076 1.00 94.31 189 GLY A C 1
ATOM 1424 O O . GLY A 1 189 ? -7.033 -15.391 -0.466 1.00 94.31 189 GLY A O 1
ATOM 1425 N N . SER A 1 190 ? -5.639 -15.994 1.195 1.00 96.81 190 SER A N 1
ATOM 1426 C CA . SER A 1 190 ? -6.634 -15.995 2.267 1.00 96.81 190 SER A CA 1
ATOM 1427 C C . SER A 1 190 ? -6.185 -15.143 3.443 1.00 96.81 190 SER A C 1
ATOM 1429 O O . SER A 1 190 ? -4.990 -14.972 3.681 1.00 96.81 190 SER A O 1
ATOM 1431 N N . VAL A 1 191 ? -7.158 -14.630 4.196 1.00 97.88 191 VAL A N 1
ATOM 1432 C CA . VAL A 1 191 ? -6.893 -13.913 5.443 1.00 97.88 191 VAL A CA 1
ATOM 1433 C C . VAL A 1 191 ? -6.281 -14.875 6.461 1.00 97.88 191 VAL A C 1
ATOM 1435 O O . VAL A 1 191 ? -6.848 -15.929 6.767 1.00 97.88 191 VAL A O 1
ATOM 1438 N N . VAL A 1 192 ? -5.114 -14.507 6.982 1.00 97.88 192 VAL A N 1
ATOM 1439 C CA . VAL A 1 192 ? -4.368 -15.289 7.978 1.00 97.88 192 VAL A CA 1
ATOM 1440 C C . VAL A 1 192 ? -4.315 -14.625 9.348 1.00 97.88 192 VAL A C 1
ATOM 1442 O O . VAL A 1 1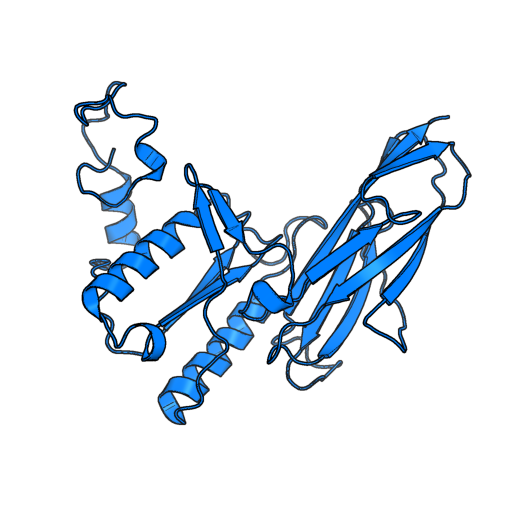92 ? -4.097 -15.329 10.331 1.00 97.88 192 VAL A O 1
ATOM 1445 N N . ASP A 1 193 ? -4.543 -13.313 9.415 1.00 97.81 193 ASP A N 1
ATOM 1446 C CA . ASP A 1 193 ? -4.564 -12.539 10.655 1.00 97.81 193 ASP A CA 1
ATOM 1447 C C . ASP A 1 193 ? -5.533 -11.356 10.539 1.00 97.81 193 ASP A C 1
ATOM 1449 O O . ASP A 1 193 ? -5.632 -10.724 9.483 1.00 97.81 193 ASP A O 1
ATOM 1453 N N . ILE A 1 194 ? -6.235 -11.073 11.634 1.00 98.12 194 ILE A N 1
ATOM 1454 C CA . ILE A 1 194 ? -7.070 -9.888 11.822 1.00 98.12 194 ILE A CA 1
ATOM 1455 C C . ILE A 1 194 ? -6.780 -9.381 13.227 1.00 98.12 194 ILE A C 1
ATOM 1457 O O . ILE A 1 194 ? -6.875 -10.146 14.188 1.00 98.12 194 ILE A O 1
ATOM 1461 N N . ALA A 1 195 ? -6.481 -8.094 13.359 1.00 97.31 195 ALA A N 1
ATOM 1462 C CA . ALA A 1 195 ? -6.226 -7.482 14.651 1.00 97.31 195 ALA A CA 1
ATOM 1463 C C . ALA A 1 195 ? -6.850 -6.089 14.746 1.00 97.31 195 ALA A C 1
ATOM 1465 O O . ALA A 1 195 ? -6.862 -5.337 13.772 1.00 97.31 195 ALA A O 1
ATOM 1466 N N . TRP A 1 196 ? -7.343 -5.730 15.930 1.00 98.00 196 TRP A N 1
ATOM 1467 C CA . TRP A 1 196 ? -7.993 -4.445 16.188 1.00 98.00 196 TRP A CA 1
ATOM 1468 C C . TRP A 1 196 ? -7.133 -3.538 17.056 1.00 98.00 196 TRP A C 1
ATOM 1470 O O . TRP A 1 196 ? -6.560 -3.958 18.054 1.00 98.00 196 TRP A O 1
ATOM 1480 N N . ASN A 1 197 ? -7.113 -2.260 16.710 1.00 96.56 197 ASN A N 1
ATOM 1481 C CA . ASN A 1 197 ? -6.612 -1.180 17.540 1.00 96.56 197 ASN A CA 1
ATOM 1482 C C . ASN A 1 197 ? -7.787 -0.263 17.880 1.00 96.56 197 ASN A C 1
ATOM 1484 O O . ASN A 1 197 ? -8.227 0.521 17.043 1.00 96.56 197 ASN A O 1
ATOM 1488 N N . ALA A 1 198 ? -8.299 -0.343 19.107 1.00 94.81 198 ALA A N 1
ATOM 1489 C CA . ALA A 1 198 ? -9.521 0.360 19.504 1.00 94.81 198 ALA A CA 1
ATOM 1490 C C . ALA A 1 198 ? -9.394 1.898 19.539 1.00 94.81 198 ALA A C 1
ATOM 1492 O O . ALA A 1 198 ? -10.404 2.604 19.547 1.00 94.81 198 ALA A O 1
ATOM 1493 N N . THR A 1 199 ? -8.175 2.445 19.580 1.00 92.12 199 THR A N 1
ATOM 1494 C CA . THR A 1 199 ? -7.946 3.894 19.747 1.00 92.12 199 THR A CA 1
ATOM 1495 C C . THR A 1 199 ? -7.252 4.546 18.552 1.00 92.12 199 THR A C 1
ATOM 1497 O O . THR A 1 199 ? -7.387 5.756 18.352 1.00 92.12 199 THR A O 1
ATOM 1500 N N . GLY A 1 200 ? -6.515 3.763 17.761 1.00 89.75 200 GLY A N 1
ATOM 1501 C CA . GLY A 1 200 ? -5.634 4.232 16.687 1.00 89.75 200 GLY A CA 1
ATOM 1502 C C . GLY A 1 200 ? -4.225 4.614 17.145 1.00 89.75 200 GLY A C 1
ATOM 1503 O O . GLY A 1 200 ? -3.437 5.130 16.348 1.00 89.75 200 GLY A O 1
ATOM 1504 N N . LEU A 1 201 ? -3.922 4.417 18.430 1.00 87.62 201 LEU A N 1
ATOM 1505 C CA . LEU A 1 201 ? -2.617 4.688 19.045 1.00 87.62 201 LEU A CA 1
ATOM 1506 C C . LEU A 1 201 ? -2.103 3.509 19.885 1.00 87.62 201 LEU A C 1
ATOM 1508 O O . LEU A 1 201 ? -0.930 3.494 20.242 1.00 87.62 201 LEU A O 1
ATOM 1512 N N . GLY A 1 202 ? -2.971 2.548 20.214 1.00 88.12 202 GLY A N 1
ATOM 1513 C CA . GLY A 1 202 ? -2.623 1.372 21.006 1.00 88.12 202 GLY A CA 1
ATOM 1514 C C . GLY A 1 202 ? -1.981 0.249 20.186 1.00 88.12 202 GLY A C 1
ATOM 1515 O O . GLY A 1 202 ? -1.729 0.422 18.989 1.00 88.12 202 GLY A O 1
ATOM 1516 N N . PRO A 1 203 ? -1.724 -0.908 20.815 1.00 91.94 203 PRO A N 1
ATOM 1517 C CA . PRO A 1 203 ? -1.368 -2.125 20.099 1.00 91.94 203 PRO A CA 1
ATOM 1518 C C . PRO A 1 203 ? -2.536 -2.627 19.236 1.00 91.94 203 PRO A C 1
ATOM 1520 O O . PRO A 1 203 ? -3.694 -2.250 19.429 1.00 91.94 203 PRO A O 1
ATOM 1523 N N . PHE A 1 204 ? -2.203 -3.485 18.274 1.00 95.19 204 PHE A N 1
ATOM 1524 C CA . PHE A 1 204 ? -3.180 -4.288 17.550 1.00 95.19 204 PHE A CA 1
ATOM 1525 C C . PHE A 1 204 ? -3.376 -5.609 18.289 1.00 95.19 204 PHE A C 1
ATOM 1527 O O . PHE A 1 204 ? -2.428 -6.381 18.418 1.00 95.19 204 PHE A O 1
ATOM 1534 N N . GLU A 1 205 ? -4.599 -5.862 18.737 1.00 96.31 205 GLU A N 1
ATOM 1535 C CA . GLU A 1 205 ? -4.995 -7.078 19.441 1.00 96.31 205 GLU A CA 1
ATOM 1536 C C . GLU A 1 205 ? -5.594 -8.082 18.446 1.00 96.31 205 GLU A C 1
ATOM 1538 O O . GLU A 1 205 ? -6.625 -7.777 17.829 1.00 96.31 205 GLU A O 1
ATOM 1543 N N . PRO A 1 206 ? -4.973 -9.260 18.244 1.00 96.19 206 PRO A N 1
ATOM 1544 C CA . PRO A 1 206 ? -5.481 -10.272 17.326 1.00 96.19 206 PRO A CA 1
ATOM 1545 C C . PRO A 1 206 ? -6.857 -10.790 17.740 1.00 96.19 206 PRO A C 1
ATOM 1547 O O . PRO A 1 206 ? -7.138 -10.986 18.924 1.00 96.19 206 PRO A O 1
ATOM 1550 N N . VAL A 1 207 ? -7.699 -11.092 16.756 1.00 95.19 207 VAL A N 1
ATOM 1551 C CA . VAL A 1 207 ? -9.013 -11.699 16.977 1.00 95.19 207 VAL A CA 1
ATOM 1552 C C . VAL A 1 207 ? -9.136 -13.037 16.268 1.00 95.19 207 VAL A C 1
ATOM 1554 O O . VAL A 1 207 ? -8.577 -13.268 15.197 1.00 95.19 207 VAL A O 1
ATOM 1557 N N . GLN A 1 208 ? -9.905 -13.935 16.876 1.00 93.38 208 GLN A N 1
ATOM 1558 C CA . GLN A 1 208 ? -10.326 -15.162 16.214 1.00 93.38 208 GLN A CA 1
ATOM 1559 C C . GLN A 1 208 ? -11.471 -14.851 15.252 1.00 93.38 208 GLN A C 1
ATOM 1561 O O . GLN A 1 208 ? -12.359 -14.060 15.566 1.00 93.38 208 GLN A O 1
ATOM 1566 N N . PHE A 1 209 ? -11.463 -15.502 14.094 1.00 93.50 209 PHE A N 1
ATOM 1567 C CA . PHE A 1 209 ? -12.500 -15.359 13.081 1.00 93.50 209 PHE A CA 1
ATOM 1568 C C . PHE A 1 209 ? -12.767 -16.704 12.406 1.00 93.50 209 PHE A C 1
ATOM 1570 O O . PHE A 1 209 ? -11.853 -17.504 12.181 1.00 93.50 209 PHE A O 1
ATOM 1577 N N . THR A 1 210 ? -14.035 -16.945 12.091 1.00 89.00 210 THR A N 1
ATOM 1578 C CA . THR A 1 210 ? -14.491 -18.069 11.262 1.00 89.00 210 THR A CA 1
ATOM 1579 C C . THR A 1 210 ? -14.819 -17.583 9.857 1.00 89.00 210 THR A C 1
ATOM 1581 O O . THR A 1 210 ? -14.354 -18.166 8.883 1.00 89.00 210 THR A O 1
ATOM 1584 N N . ASP A 1 211 ? -15.553 -16.475 9.771 1.00 92.25 211 ASP A N 1
ATOM 1585 C CA . ASP A 1 211 ? -15.754 -15.692 8.560 1.00 92.25 211 ASP A CA 1
ATOM 1586 C C . ASP A 1 211 ? -14.792 -14.500 8.565 1.00 92.25 211 ASP A C 1
ATOM 1588 O O . ASP A 1 211 ? -14.793 -13.688 9.489 1.00 92.25 211 ASP A O 1
ATOM 1592 N N . SER A 1 212 ? -13.936 -14.421 7.549 1.00 93.88 212 SER A N 1
ATOM 1593 C CA . SER A 1 212 ? -12.979 -13.327 7.390 1.00 93.88 212 SER A CA 1
ATOM 1594 C C . SER A 1 212 ? -13.498 -12.193 6.514 1.00 93.88 212 SER A C 1
ATOM 1596 O O . SER A 1 212 ? -12.769 -11.230 6.328 1.00 93.88 212 SER A O 1
ATOM 1598 N N . SER A 1 213 ? -14.687 -12.317 5.916 1.00 94.25 213 SER A N 1
ATOM 1599 C CA . SER A 1 213 ? -15.274 -11.279 5.057 1.00 94.25 213 SER A CA 1
ATOM 1600 C C . SER A 1 213 ? -15.918 -10.154 5.863 1.00 94.25 213 SER A C 1
ATOM 1602 O O . SER A 1 213 ? -15.953 -9.011 5.410 1.00 94.25 213 SER A O 1
ATOM 1604 N N . ARG A 1 214 ? -16.379 -10.455 7.084 1.00 94.88 214 ARG A N 1
ATOM 1605 C CA . ARG A 1 214 ? -16.905 -9.467 8.024 1.00 94.88 214 ARG A CA 1
ATOM 1606 C C . ARG A 1 214 ? -16.549 -9.832 9.458 1.00 94.88 214 ARG A C 1
ATOM 1608 O O . ARG A 1 214 ? -16.857 -10.926 9.921 1.00 94.88 214 ARG A O 1
ATOM 1615 N N . VAL A 1 215 ? -15.960 -8.887 10.181 1.00 96.19 215 VAL A N 1
ATOM 1616 C CA . VAL A 1 215 ? -15.627 -9.036 11.605 1.00 96.19 215 VAL A CA 1
ATOM 1617 C C . VAL A 1 215 ? -16.115 -7.832 12.393 1.00 96.19 215 VAL A C 1
ATOM 1619 O O . VAL A 1 215 ? -16.146 -6.716 11.881 1.00 96.19 215 VAL A O 1
ATOM 1622 N N . SER A 1 216 ? -16.483 -8.055 13.652 1.00 95.69 216 SER A N 1
ATOM 1623 C CA . SER A 1 216 ? -16.980 -6.997 14.529 1.00 95.69 216 SER A CA 1
ATOM 1624 C C . SER A 1 216 ? -16.134 -6.875 15.788 1.00 95.69 216 SER A C 1
ATOM 1626 O O . SER A 1 216 ? -15.633 -7.871 16.310 1.00 95.69 216 SER A O 1
ATOM 1628 N N . HIS A 1 217 ? -16.028 -5.657 16.311 1.00 95.50 217 HIS A N 1
ATOM 1629 C CA . HIS A 1 217 ? -15.352 -5.372 17.570 1.00 95.50 217 HIS A CA 1
ATOM 1630 C C . HIS A 1 217 ? -16.106 -4.291 18.341 1.00 95.50 217 HIS A C 1
ATOM 1632 O O . HIS A 1 217 ? -16.425 -3.240 17.792 1.00 95.50 217 HIS A O 1
ATOM 1638 N N . THR A 1 218 ? -16.408 -4.543 19.614 1.00 96.75 218 THR A N 1
ATOM 1639 C CA . THR A 1 218 ? -17.101 -3.565 20.460 1.00 96.75 218 THR A CA 1
ATOM 1640 C C . THR A 1 218 ? -16.090 -2.748 21.247 1.00 96.75 218 THR A C 1
ATOM 1642 O O . THR A 1 218 ? -15.258 -3.310 21.956 1.00 96.75 218 THR A O 1
ATOM 1645 N N . VAL A 1 219 ? -16.200 -1.425 21.163 1.00 96.12 219 VAL A N 1
ATOM 1646 C CA . VAL A 1 219 ? -15.361 -0.473 21.897 1.00 96.12 219 VAL A CA 1
ATOM 1647 C C . VAL A 1 219 ? -16.218 0.420 22.786 1.00 96.12 219 VAL A C 1
ATOM 1649 O O . VAL A 1 219 ? -17.322 0.807 22.412 1.00 96.12 219 VAL A O 1
ATOM 1652 N N . THR A 1 220 ? -15.684 0.793 23.947 1.00 97.31 220 THR A N 1
ATOM 1653 C CA . THR A 1 220 ? -16.278 1.804 24.828 1.00 97.31 220 THR A CA 1
ATOM 1654 C C . THR A 1 220 ? -15.192 2.791 25.221 1.00 97.31 220 THR A C 1
ATOM 1656 O O . THR A 1 220 ? -14.147 2.397 25.740 1.00 97.31 220 THR A O 1
ATOM 1659 N N . TYR A 1 221 ? -15.434 4.079 24.990 1.00 97.62 221 TYR A N 1
ATOM 1660 C CA . TYR A 1 221 ? -14.482 5.136 25.324 1.00 97.62 221 TYR A CA 1
ATOM 1661 C C . TYR A 1 221 ? -14.822 5.751 26.682 1.00 97.62 221 TYR A C 1
ATOM 1663 O O . TYR A 1 221 ? -15.954 6.170 26.920 1.00 97.62 221 TYR A O 1
ATOM 1671 N N . SER A 1 222 ? -13.834 5.804 27.575 1.00 97.06 222 SER A N 1
ATOM 1672 C CA . SER A 1 222 ? -13.971 6.340 28.936 1.00 97.06 222 SER A CA 1
ATOM 1673 C C . SER A 1 222 ? -13.664 7.837 29.050 1.00 97.06 222 SER A C 1
ATOM 1675 O O . SER A 1 222 ? -13.820 8.406 30.128 1.00 97.06 222 SER A O 1
ATOM 1677 N N . ALA A 1 223 ? -13.229 8.477 27.963 1.00 97.62 223 ALA A N 1
ATOM 1678 C CA . ALA A 1 223 ? -12.894 9.894 27.929 1.00 97.62 223 ALA A CA 1
ATOM 1679 C C . ALA A 1 223 ? -13.374 10.550 26.621 1.00 97.62 223 ALA A C 1
ATOM 1681 O O . ALA A 1 223 ? -13.434 9.878 25.586 1.00 97.62 223 ALA A O 1
ATOM 1682 N N . PRO A 1 224 ? -13.696 11.856 26.640 1.00 98.19 224 PRO A N 1
ATOM 1683 C CA . PRO A 1 224 ? -13.954 12.610 25.422 1.00 98.19 224 PRO A CA 1
ATOM 1684 C C . PRO A 1 224 ? -12.700 12.697 24.547 1.00 98.19 224 PRO A C 1
ATOM 1686 O O . PRO A 1 224 ? -11.577 12.757 25.050 1.00 98.19 224 PRO A O 1
ATOM 1689 N N . GLY A 1 225 ? -12.880 12.764 23.230 1.00 97.69 225 GLY A N 1
ATOM 1690 C CA . GLY A 1 225 ? -11.760 12.862 22.298 1.00 97.69 225 GLY A CA 1
ATOM 1691 C C . GLY A 1 225 ? -12.117 12.507 20.862 1.00 97.69 225 GLY A C 1
ATOM 1692 O O . GLY A 1 225 ? -13.257 12.188 20.539 1.00 97.69 225 GLY A O 1
ATOM 1693 N N . THR A 1 226 ? -11.121 12.573 19.977 1.00 97.81 226 THR A N 1
ATOM 1694 C CA . THR A 1 226 ? -11.217 11.990 18.633 1.00 97.81 226 THR A CA 1
ATOM 1695 C C . THR A 1 226 ? -10.359 10.736 18.582 1.00 97.81 226 THR A C 1
ATOM 1697 O O . THR A 1 226 ? -9.144 10.809 18.764 1.00 97.81 226 THR A O 1
ATOM 1700 N N . TYR A 1 227 ? -10.994 9.607 18.299 1.00 97.12 227 TYR A N 1
ATOM 1701 C CA . TYR A 1 227 ? -10.364 8.302 18.165 1.00 97.12 227 TYR A CA 1
ATOM 1702 C C . TYR A 1 227 ? -10.369 7.866 16.704 1.00 97.12 227 TYR A C 1
ATOM 1704 O O . TYR A 1 227 ? -11.258 8.236 15.931 1.00 97.12 227 TYR A O 1
ATOM 1712 N N . TYR A 1 228 ? -9.369 7.065 16.343 1.00 96.94 228 TYR A N 1
ATOM 1713 C CA . TYR A 1 228 ? -9.274 6.446 15.027 1.00 96.94 228 TYR A CA 1
ATOM 1714 C C . TYR A 1 228 ? -9.127 4.937 15.186 1.00 96.94 228 TYR A C 1
ATOM 1716 O O . TYR A 1 228 ? -8.039 4.421 14.918 1.00 96.94 228 TYR A O 1
ATOM 1724 N N . PRO A 1 229 ? -10.161 4.227 15.681 1.00 97.25 229 PRO A N 1
ATOM 1725 C CA . PRO A 1 229 ? -10.087 2.782 15.744 1.00 97.25 229 PRO A CA 1
ATOM 1726 C C . PRO A 1 229 ? -9.769 2.222 14.362 1.00 97.25 229 PRO A C 1
ATOM 1728 O O . PRO A 1 229 ? -10.259 2.721 13.341 1.00 97.25 229 PRO A O 1
ATOM 1731 N N . ALA A 1 230 ? -8.930 1.200 14.353 1.00 97.12 230 ALA A N 1
ATOM 1732 C CA . ALA A 1 230 ? -8.435 0.592 13.141 1.00 97.12 230 ALA A CA 1
ATOM 1733 C C . ALA A 1 230 ? -8.481 -0.928 13.237 1.00 97.12 230 ALA A C 1
ATOM 1735 O O . ALA A 1 230 ? -8.318 -1.499 14.316 1.00 97.12 230 ALA A O 1
ATOM 1736 N N . VAL A 1 231 ? -8.659 -1.568 12.094 1.00 97.69 231 VAL A N 1
ATOM 1737 C CA . VAL A 1 231 ? -8.457 -2.998 11.907 1.00 97.69 231 VAL A CA 1
ATOM 1738 C C . VAL A 1 231 ? -7.289 -3.166 10.952 1.00 97.69 231 VAL A C 1
ATOM 1740 O O . VAL A 1 231 ? -7.157 -2.418 9.988 1.00 97.69 231 VAL A O 1
ATOM 1743 N N . ARG A 1 232 ? -6.406 -4.109 11.258 1.00 97.06 232 ARG A N 1
ATOM 1744 C CA . ARG A 1 232 ? -5.355 -4.549 10.351 1.00 97.06 232 ARG A CA 1
ATOM 1745 C C . ARG A 1 232 ? -5.664 -5.969 9.934 1.00 97.06 232 ARG A C 1
ATOM 1747 O O . ARG A 1 232 ? -5.948 -6.816 10.781 1.00 97.06 232 ARG A O 1
ATOM 1754 N N . VAL A 1 233 ? -5.576 -6.220 8.637 1.00 97.44 233 VAL A N 1
ATOM 1755 C CA . VAL A 1 233 ? -5.828 -7.535 8.051 1.00 97.44 233 VAL A CA 1
ATOM 1756 C C . VAL A 1 233 ? -4.603 -7.959 7.264 1.00 97.44 233 VAL A C 1
ATOM 1758 O O . VAL A 1 233 ? -4.089 -7.187 6.458 1.00 97.44 233 VAL A O 1
ATOM 1761 N N . SER A 1 234 ? -4.153 -9.194 7.480 1.00 97.50 234 SER A N 1
ATOM 1762 C CA . SER A 1 234 ? -3.081 -9.805 6.693 1.00 97.50 234 SER A CA 1
ATOM 1763 C C . SER A 1 234 ? -3.629 -10.927 5.826 1.00 97.50 234 SER A C 1
ATOM 1765 O O . SER A 1 234 ? -4.304 -11.831 6.328 1.00 97.50 234 SER A O 1
ATOM 1767 N N . VAL A 1 235 ? -3.282 -10.919 4.541 1.00 97.50 235 VAL A N 1
ATOM 1768 C CA . VAL A 1 235 ? -3.500 -12.054 3.634 1.00 97.50 235 VAL A CA 1
ATOM 1769 C C . VAL A 1 235 ? -2.184 -12.729 3.287 1.00 97.50 235 VAL A C 1
ATOM 1771 O O . VAL A 1 235 ? -1.141 -12.083 3.214 1.00 97.50 235 VAL A O 1
ATOM 1774 N N . GLN A 1 236 ? -2.235 -14.038 3.075 1.00 97.81 236 GLN A N 1
ATOM 1775 C CA . GLN A 1 236 ? -1.088 -14.840 2.666 1.00 97.81 236 GLN A CA 1
ATOM 1776 C C . GLN A 1 236 ? -1.555 -15.842 1.607 1.00 97.81 236 GLN A C 1
ATOM 1778 O O . GLN A 1 236 ? -2.632 -16.440 1.734 1.00 97.81 236 GLN A O 1
ATOM 1783 N N . ARG A 1 237 ? -0.768 -15.992 0.535 1.00 96.38 237 ARG A N 1
ATOM 1784 C CA . ARG A 1 237 ? -1.197 -16.698 -0.678 1.00 96.38 237 ARG A CA 1
ATOM 1785 C C . ARG A 1 237 ? -1.543 -18.170 -0.455 1.00 96.38 237 ARG A C 1
ATOM 1787 O O . ARG A 1 237 ? -2.561 -18.638 -0.956 1.00 96.38 237 ARG A O 1
ATOM 1794 N N . GLU A 1 238 ? -0.710 -18.880 0.291 1.00 96.38 238 GLU A N 1
ATOM 1795 C CA . GLU A 1 238 ? -0.846 -20.300 0.627 1.00 96.38 238 GLU A CA 1
ATOM 1796 C C . GLU A 1 238 ? -1.678 -20.551 1.900 1.00 96.38 238 GLU A C 1
ATOM 1798 O O . GLU A 1 238 ? -1.777 -21.690 2.357 1.00 96.38 238 GLU A O 1
ATOM 1803 N N . ALA A 1 239 ? -2.280 -19.503 2.472 1.00 96.06 239 ALA A N 1
ATOM 1804 C CA . ALA A 1 239 ? -3.034 -19.531 3.723 1.00 96.06 239 ALA A CA 1
ATOM 1805 C C . ALA A 1 239 ? -2.243 -20.057 4.943 1.00 96.06 239 ALA A C 1
ATOM 1807 O O . ALA A 1 239 ? -2.840 -20.508 5.928 1.00 96.06 239 ALA A O 1
ATOM 1808 N N . ASP A 1 240 ? -0.906 -19.985 4.925 1.00 96.62 240 ASP A N 1
ATOM 1809 C CA . ASP A 1 240 ? -0.092 -20.410 6.065 1.00 96.62 240 ASP A CA 1
ATOM 1810 C C . ASP A 1 240 ? -0.112 -19.344 7.171 1.00 96.62 240 ASP A C 1
ATOM 1812 O O . ASP A 1 240 ? 0.540 -18.304 7.104 1.00 96.62 240 ASP A O 1
ATOM 1816 N N . ARG A 1 241 ? -0.857 -19.623 8.243 1.00 95.31 241 ARG A N 1
ATOM 1817 C CA . ARG A 1 241 ? -0.966 -18.729 9.407 1.00 95.31 241 ARG A CA 1
ATOM 1818 C C . ARG A 1 241 ? 0.306 -18.664 10.257 1.00 95.31 241 ARG A C 1
ATOM 1820 O O . ARG A 1 241 ? 0.401 -17.811 11.138 1.00 95.31 241 ARG A O 1
ATOM 1827 N N . ARG A 1 242 ? 1.278 -19.556 10.038 1.00 96.06 242 ARG A N 1
ATOM 1828 C CA . ARG A 1 242 ? 2.500 -19.658 10.853 1.00 96.06 242 ARG A CA 1
ATOM 1829 C C . ARG A 1 242 ? 3.694 -18.954 10.224 1.00 96.06 242 ARG A C 1
ATOM 1831 O O . ARG A 1 242 ? 4.559 -18.492 10.960 1.00 96.06 242 ARG A O 1
ATOM 1838 N N . THR A 1 243 ? 3.752 -18.855 8.896 1.00 96.94 243 THR A N 1
ATOM 1839 C CA . THR A 1 243 ? 4.864 -18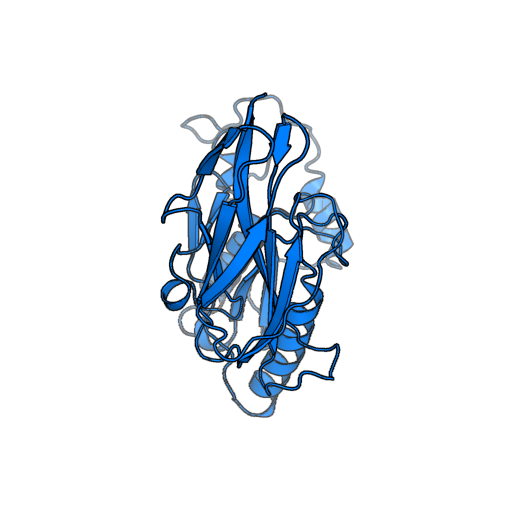.169 8.224 1.00 96.94 243 THR A CA 1
ATOM 1840 C C . THR A 1 243 ? 4.818 -16.671 8.514 1.00 96.94 243 THR A C 1
ATOM 1842 O O . THR A 1 243 ? 3.741 -16.087 8.403 1.00 96.94 243 THR A O 1
ATOM 1845 N N . PRO A 1 244 ? 5.936 -16.018 8.869 1.00 94.88 244 PRO A N 1
ATOM 1846 C CA . PRO A 1 244 ? 5.992 -14.560 8.951 1.00 94.88 244 PRO A CA 1
ATOM 1847 C C . PRO A 1 244 ? 6.072 -13.906 7.561 1.00 94.88 244 PRO A C 1
ATOM 1849 O O . PRO A 1 244 ? 5.831 -12.713 7.436 1.00 94.88 244 PRO A O 1
ATOM 1852 N N . PHE A 1 245 ? 6.403 -14.682 6.526 1.00 97.12 245 PHE A N 1
ATOM 1853 C CA . PHE A 1 245 ? 6.719 -14.172 5.197 1.00 97.12 245 PHE A CA 1
ATOM 1854 C C . PHE A 1 245 ? 5.491 -14.025 4.299 1.00 97.12 245 PHE A C 1
ATOM 1856 O O . PHE A 1 245 ? 4.537 -14.800 4.392 1.00 97.12 245 PHE A O 1
ATOM 1863 N N . ALA A 1 246 ? 5.582 -13.092 3.354 1.00 97.25 246 ALA A N 1
ATOM 1864 C CA . ALA A 1 246 ? 4.598 -12.795 2.321 1.00 97.25 246 ALA A CA 1
ATOM 1865 C C . ALA A 1 246 ? 3.196 -12.497 2.883 1.00 97.25 246 ALA A C 1
ATOM 1867 O O . ALA A 1 246 ? 2.182 -12.815 2.260 1.00 97.25 246 ALA A O 1
ATOM 1868 N N . ARG A 1 247 ? 3.141 -11.888 4.075 1.00 97.19 247 ARG A N 1
ATOM 1869 C CA . ARG A 1 247 ? 1.907 -11.375 4.679 1.00 97.19 247 ARG A CA 1
ATOM 1870 C C . ARG A 1 247 ? 1.622 -9.983 4.142 1.00 97.19 247 ARG A C 1
ATOM 1872 O O . ARG A 1 247 ? 2.289 -9.023 4.509 1.00 97.19 247 ARG A O 1
ATOM 1879 N N . ILE A 1 248 ? 0.651 -9.875 3.249 1.00 96.88 248 ILE A N 1
ATOM 1880 C CA . ILE A 1 248 ? 0.267 -8.596 2.659 1.00 96.88 248 ILE A CA 1
ATOM 1881 C C . ILE A 1 248 ? -0.772 -7.949 3.567 1.00 96.88 248 ILE A C 1
ATOM 1883 O O . ILE A 1 248 ? -1.864 -8.489 3.752 1.00 96.88 248 ILE A O 1
ATOM 1887 N N . GLU A 1 249 ? -0.418 -6.801 4.133 1.00 96.00 249 GLU A N 1
ATOM 1888 C CA . GLU A 1 249 ? -1.262 -6.073 5.074 1.00 96.00 249 GLU A CA 1
ATOM 1889 C C . GLU A 1 249 ? -2.175 -5.047 4.375 1.00 96.00 249 GLU A C 1
ATOM 1891 O O . GLU A 1 249 ? -1.859 -4.483 3.322 1.00 96.00 249 GLU A O 1
ATOM 1896 N N . THR A 1 250 ? -3.312 -4.773 5.007 1.00 95.44 250 THR A N 1
ATOM 1897 C CA . THR A 1 250 ? -4.153 -3.586 4.794 1.00 95.44 250 THR A CA 1
ATOM 1898 C C . THR A 1 250 ? -4.557 -3.003 6.146 1.00 95.44 250 THR A C 1
ATOM 1900 O O . THR A 1 250 ? -4.415 -3.664 7.180 1.00 95.44 250 THR A O 1
ATOM 1903 N N . LEU A 1 251 ? -5.025 -1.758 6.132 1.00 95.38 251 LEU A N 1
ATOM 1904 C CA . LEU A 1 251 ? -5.456 -1.034 7.317 1.00 95.38 251 LEU A CA 1
ATOM 1905 C C . LEU A 1 251 ? -6.728 -0.231 7.036 1.00 95.38 251 LEU A C 1
ATOM 1907 O O . LEU A 1 251 ? -6.693 0.792 6.351 1.00 95.38 251 LEU A O 1
ATOM 1911 N N . GLY A 1 252 ? -7.823 -0.646 7.653 1.00 95.31 252 GLY A N 1
ATOM 1912 C CA . GLY A 1 252 ? -9.090 0.059 7.684 1.00 95.31 252 GLY A CA 1
ATOM 1913 C C . GLY A 1 252 ? -9.193 0.871 8.966 1.00 95.31 252 GLY A C 1
ATOM 1914 O O . GLY A 1 252 ? -8.817 0.414 10.044 1.00 95.31 252 GLY A O 1
ATOM 1915 N N . ARG A 1 253 ? -9.711 2.097 8.882 1.00 95.75 253 ARG A N 1
ATOM 1916 C CA . ARG A 1 253 ? -9.933 2.956 10.053 1.00 95.75 253 ARG A CA 1
ATOM 1917 C C . ARG A 1 253 ? -11.096 3.901 9.831 1.00 95.75 253 ARG A C 1
ATOM 1919 O O . ARG A 1 253 ? -11.389 4.274 8.699 1.00 95.75 253 ARG A O 1
ATOM 1926 N N . MET A 1 254 ? -11.692 4.361 10.922 1.00 96.94 254 MET A N 1
ATOM 1927 C CA . MET A 1 254 ? -12.748 5.372 10.883 1.00 96.94 254 MET A CA 1
ATOM 1928 C C . MET A 1 254 ? -12.532 6.448 11.940 1.00 96.94 254 MET A C 1
ATOM 1930 O O . MET A 1 254 ? -11.805 6.236 12.905 1.00 96.94 254 MET A O 1
ATOM 1934 N N . ARG A 1 255 ? -13.172 7.609 11.777 1.00 97.75 255 ARG A N 1
ATOM 1935 C CA . ARG A 1 255 ? -13.122 8.691 12.771 1.00 97.75 255 ARG A CA 1
ATOM 1936 C C . ARG A 1 255 ? -14.299 8.582 13.736 1.00 97.75 255 ARG A C 1
ATOM 1938 O O . ARG A 1 255 ? -15.448 8.629 13.299 1.00 97.75 255 ARG A O 1
ATOM 1945 N N . ILE A 1 256 ? -14.014 8.542 15.035 1.00 98.25 256 ILE A N 1
ATOM 1946 C CA . ILE A 1 256 ? -15.027 8.608 16.095 1.00 98.25 256 ILE A CA 1
ATOM 1947 C C . ILE A 1 256 ? -14.775 9.832 16.971 1.00 98.25 256 ILE A C 1
ATOM 1949 O O . ILE A 1 256 ? -13.666 10.026 17.465 1.00 98.25 256 ILE A O 1
ATOM 1953 N N . VAL A 1 257 ? -15.799 10.660 17.169 1.00 98.50 257 VAL A N 1
ATOM 1954 C CA . VAL A 1 257 ? -15.774 11.792 18.105 1.00 98.50 257 VAL A CA 1
ATOM 1955 C C . VAL A 1 257 ? -16.596 11.432 19.336 1.00 98.50 257 VAL A C 1
ATOM 1957 O O . VAL A 1 257 ? -17.768 11.089 19.221 1.00 98.50 257 VAL A O 1
ATOM 1960 N N . VAL A 1 258 ? -15.984 11.508 20.511 1.00 98.50 258 VAL A N 1
ATOM 1961 C CA . VAL A 1 258 ? -16.612 11.197 21.798 1.00 98.50 258 VAL A CA 1
ATOM 1962 C C . VAL A 1 258 ? -16.760 12.493 22.583 1.00 98.50 258 VAL A C 1
ATOM 1964 O O . VAL A 1 258 ? -15.771 13.179 22.853 1.00 98.50 258 VAL A O 1
ATOM 1967 N N . HIS A 1 259 ? -17.995 12.831 22.929 1.00 98.06 259 HIS A N 1
ATOM 1968 C CA . HIS A 1 259 ? -18.346 13.952 23.794 1.00 98.06 259 HIS A CA 1
ATOM 1969 C C . HIS A 1 259 ? -18.510 13.495 25.251 1.00 98.06 259 HIS A C 1
ATOM 1971 O O . HIS A 1 259 ? -18.643 12.293 25.479 1.00 98.06 259 HIS A O 1
ATOM 1977 N N . PRO A 1 260 ? -18.470 14.421 26.225 1.00 95.00 260 PRO A N 1
ATOM 1978 C CA . PRO A 1 260 ? -18.784 14.118 27.621 1.00 95.00 260 PRO A CA 1
ATOM 1979 C C . PRO A 1 260 ? -20.121 13.395 27.801 1.00 95.00 260 PRO A C 1
ATOM 1981 O O . PRO A 1 260 ? -21.060 13.675 27.021 1.00 95.00 260 PRO A O 1
#

Radius of gyration: 21.08 Å; chains: 1; bounding box: 48×52×56 Å

pLDDT: mean 93.48, std 5.61, range [65.19, 98.69]